Protein AF-A0A969DRL4-F1 (afdb_monomer)

Nearest PDB structures (foldseek):
  7znq-assembly1_y  TM=7.245E-01  e=5.481E-03  Stutzerimonas stutzeri ATCC 14405 = CCUG 16156
  7osi-assembly1_D  TM=6.972E-01  e=5.749E-03  Stutzerimonas stutzeri ATCC 14405 = CCUG 16156
  7o0y-assembly1_E  TM=7.272E-01  e=1.355E-02  Stutzerimonas stutzeri ATCC 14405 = CCUG 16156
  7znq-assembly1_Y  TM=6.928E-01  e=1.175E-02  Stutzerimonas stutzeri ATCC 14405 = CCUG 16156
  8ce1-assembly1_B  TM=5.259E-01  e=1.777E-01  Escherichia coli

Solvent-accessible surface area (backbone atoms only — not comparable to full-atom values): 12876 Å² total; per-residue (Å²): 111,69,67,36,54,52,48,14,52,50,52,36,52,54,46,70,70,35,73,64,52,55,52,44,47,49,51,45,49,50,50,51,52,51,53,38,54,55,49,34,74,72,67,73,56,95,60,68,68,71,48,58,67,44,47,62,65,47,44,24,57,41,37,15,62,60,31,21,50,73,51,27,51,38,58,74,67,54,44,52,64,60,52,71,71,39,101,58,61,70,69,48,55,55,51,15,53,50,53,24,52,45,50,52,52,49,46,50,54,58,68,48,49,61,54,62,57,55,48,53,74,77,44,94,66,69,62,65,64,53,57,52,48,54,52,50,52,50,54,51,48,44,52,51,41,54,52,16,40,55,47,20,70,79,38,75,51,44,68,58,15,27,55,52,22,28,51,53,41,41,54,56,45,50,66,69,33,64,83,52,42,63,76,72,45,74,82,71,75,77,88,82,75,83,79,80,80,71,75,81,87,81,71,90,75,82,83,91,80,89,82,90,82,91,82,88,81,87,77,92,134

Structure (mmCIF, N/CA/C/O backbone):
data_AF-A0A969DRL4-F1
#
_entry.id   AF-A0A969DRL4-F1
#
loop_
_atom_site.group_PDB
_atom_site.id
_atom_site.type_symbol
_atom_site.label_atom_id
_atom_site.label_alt_id
_atom_site.label_comp_id
_atom_site.label_asym_id
_atom_site.label_entity_id
_atom_site.label_seq_id
_atom_site.pdbx_PDB_ins_code
_atom_site.Cartn_x
_atom_site.Cartn_y
_atom_site.Cartn_z
_atom_site.occupancy
_atom_site.B_iso_or_equiv
_atom_site.auth_seq_id
_atom_site.auth_comp_id
_atom_site.auth_asym_id
_atom_site.auth_atom_id
_atom_site.pdbx_PDB_model_num
ATOM 1 N N . MET A 1 1 ? -1.017 18.997 16.692 1.00 60.00 1 MET A N 1
ATOM 2 C CA . MET A 1 1 ? -0.253 18.182 15.713 1.00 60.00 1 MET A CA 1
ATOM 3 C C . MET A 1 1 ? 0.705 17.185 16.363 1.00 60.00 1 MET A C 1
ATOM 5 O O . MET A 1 1 ? 0.765 16.056 15.895 1.00 60.00 1 MET A O 1
ATOM 9 N N . HIS A 1 2 ? 1.396 17.536 17.456 1.00 72.56 2 HIS A N 1
ATOM 10 C CA . HIS A 1 2 ? 2.314 16.607 18.137 1.00 72.56 2 HIS A CA 1
ATOM 11 C C . HIS A 1 2 ? 1.629 15.306 18.614 1.00 72.56 2 HIS A C 1
ATOM 13 O O . HIS A 1 2 ? 2.193 14.228 18.459 1.00 72.56 2 HIS A O 1
ATOM 19 N N . SER A 1 3 ? 0.380 15.377 19.094 1.00 78.56 3 SER A N 1
ATOM 20 C CA . SER A 1 3 ? -0.391 14.204 19.543 1.00 78.56 3 SER A CA 1
ATOM 21 C C . SER A 1 3 ? -0.645 13.177 18.431 1.00 78.56 3 SER A C 1
ATOM 23 O O . SER A 1 3 ? -0.526 11.979 18.671 1.00 78.56 3 SER A O 1
ATOM 25 N N . VAL A 1 4 ? -0.912 13.634 17.199 1.00 82.69 4 VAL A N 1
ATOM 26 C CA . VAL A 1 4 ? -1.153 12.760 16.034 1.00 82.69 4 VAL A CA 1
ATOM 27 C C . VAL A 1 4 ? 0.117 12.005 15.652 1.00 82.69 4 VAL A C 1
ATOM 29 O O . VAL A 1 4 ? 0.071 10.802 15.435 1.00 82.69 4 VAL A O 1
ATOM 32 N N . LEU A 1 5 ? 1.263 12.692 15.613 1.00 83.75 5 LEU A N 1
ATOM 33 C CA . LEU A 1 5 ? 2.564 12.085 15.306 1.00 83.75 5 LEU A CA 1
ATOM 34 C C . LEU A 1 5 ? 3.001 11.080 16.376 1.00 83.75 5 LEU A C 1
ATOM 36 O O . LEU A 1 5 ? 3.520 10.016 16.043 1.00 83.75 5 LEU A O 1
ATOM 40 N N . VAL A 1 6 ? 2.773 11.392 17.655 1.00 85.19 6 VAL A N 1
ATOM 41 C CA . VAL A 1 6 ? 3.062 10.467 18.762 1.00 85.19 6 VAL A CA 1
ATOM 42 C C . VAL A 1 6 ? 2.192 9.215 18.657 1.00 85.19 6 VAL A C 1
ATOM 44 O O . VAL A 1 6 ? 2.714 8.105 18.779 1.00 85.19 6 VAL A O 1
ATOM 47 N N . LEU A 1 7 ? 0.896 9.376 18.371 1.00 84.44 7 LEU A N 1
ATOM 48 C CA . LEU A 1 7 ? -0.014 8.252 18.177 1.00 84.44 7 LEU A CA 1
ATOM 49 C C . LEU A 1 7 ? 0.367 7.432 16.939 1.00 84.44 7 LEU A C 1
ATOM 51 O O . LEU A 1 7 ? 0.525 6.222 17.046 1.00 84.44 7 LEU A O 1
ATOM 55 N N . ALA A 1 8 ? 0.628 8.077 15.800 1.00 83.38 8 ALA A N 1
ATOM 56 C CA . ALA A 1 8 ? 1.056 7.406 14.574 1.00 83.38 8 ALA A CA 1
ATOM 57 C C . ALA A 1 8 ? 2.352 6.611 14.784 1.00 83.38 8 ALA A C 1
ATOM 59 O O . ALA A 1 8 ? 2.460 5.475 14.338 1.00 83.38 8 ALA A O 1
ATOM 60 N N . ARG A 1 9 ? 3.327 7.165 15.516 1.00 85.38 9 ARG A N 1
ATOM 61 C CA . ARG A 1 9 ? 4.580 6.468 15.843 1.00 85.38 9 ARG A CA 1
ATOM 62 C C . ARG A 1 9 ? 4.353 5.266 16.759 1.00 85.38 9 ARG A C 1
ATOM 64 O O . ARG A 1 9 ? 5.027 4.247 16.599 1.00 85.38 9 ARG A O 1
ATOM 71 N N . LYS A 1 10 ? 3.432 5.380 17.720 1.00 84.81 10 LYS A N 1
ATOM 72 C CA . LYS A 1 10 ? 3.031 4.269 18.592 1.00 84.81 10 LYS A CA 1
ATOM 73 C C . LYS A 1 10 ? 2.384 3.150 17.770 1.00 84.81 10 LYS A C 1
ATOM 75 O O . LYS A 1 10 ? 2.841 2.014 17.868 1.00 84.81 10 LYS A O 1
ATOM 80 N N . GLU A 1 11 ? 1.397 3.484 16.939 1.00 83.75 11 GLU A N 1
ATOM 81 C CA . GLU A 1 11 ? 0.704 2.540 16.049 1.00 83.75 11 GLU A CA 1
ATOM 82 C C . GLU A 1 11 ? 1.692 1.861 15.096 1.00 83.75 11 GLU A C 1
ATOM 84 O O . GLU A 1 11 ? 1.709 0.638 14.984 1.00 83.75 11 GLU A O 1
ATOM 89 N N . PHE A 1 12 ? 2.599 2.630 14.492 1.00 84.25 12 PHE A N 1
ATOM 90 C CA . PHE A 1 12 ? 3.609 2.103 13.579 1.00 84.25 12 PHE A CA 1
ATOM 91 C C . PHE A 1 12 ? 4.510 1.086 14.275 1.00 84.25 12 PHE A C 1
ATOM 93 O O . PHE A 1 12 ? 4.724 -0.016 13.777 1.00 84.25 12 PHE A O 1
ATOM 100 N N . ARG A 1 13 ? 4.982 1.399 15.487 1.00 83.94 13 ARG A N 1
ATOM 101 C CA . ARG A 1 13 ? 5.780 0.460 16.283 1.00 83.94 13 ARG A CA 1
ATOM 102 C C . ARG A 1 13 ? 4.986 -0.792 16.659 1.00 83.94 13 ARG A C 1
ATOM 104 O O . ARG A 1 13 ? 5.549 -1.881 16.656 1.00 83.94 13 ARG A O 1
ATOM 111 N N . GLN A 1 14 ? 3.698 -0.654 16.961 1.00 82.50 14 GLN A N 1
ATOM 112 C CA . GLN A 1 14 ? 2.820 -1.785 17.256 1.00 82.50 14 GLN A CA 1
ATOM 113 C C . GLN A 1 14 ? 2.621 -2.689 16.033 1.00 82.50 14 GLN A C 1
ATOM 115 O O . GLN A 1 14 ? 2.627 -3.910 16.176 1.00 82.50 14 GLN A O 1
ATOM 120 N N . MET A 1 15 ? 2.542 -2.116 14.829 1.00 82.12 15 MET A N 1
ATOM 121 C CA . MET A 1 15 ? 2.496 -2.892 13.589 1.00 82.12 15 MET A CA 1
ATOM 122 C C . MET A 1 15 ? 3.789 -3.687 13.366 1.00 82.12 15 MET A C 1
ATOM 124 O O . MET A 1 15 ? 3.713 -4.863 13.028 1.00 82.12 15 MET A O 1
ATOM 128 N N . PHE A 1 16 ? 4.960 -3.100 13.633 1.00 82.50 16 PHE A N 1
ATOM 129 C CA . PHE A 1 16 ? 6.250 -3.806 13.554 1.00 82.50 16 PHE A CA 1
ATOM 130 C C . PHE A 1 16 ? 6.453 -4.852 14.645 1.00 82.50 16 PHE A C 1
ATOM 132 O O . PHE A 1 16 ? 7.229 -5.771 14.463 1.00 82.50 16 PHE A O 1
ATOM 139 N N . LEU A 1 17 ? 5.792 -4.750 15.793 1.00 82.94 17 LEU A N 1
ATOM 140 C CA . LEU A 1 17 ? 5.875 -5.803 16.809 1.00 82.94 17 LEU A CA 1
ATOM 141 C C . LEU A 1 17 ? 5.070 -7.048 16.411 1.00 82.94 17 LEU A C 1
ATOM 143 O O . LEU A 1 17 ? 5.279 -8.121 16.974 1.00 82.94 17 LEU A O 1
ATOM 147 N N . SER A 1 18 ? 4.162 -6.922 15.440 1.00 79.69 18 SER A N 1
ATOM 148 C CA . SER A 1 18 ? 3.354 -8.032 14.955 1.00 79.69 18 SER A CA 1
ATOM 149 C C . SER A 1 18 ? 4.104 -8.872 13.911 1.00 79.69 18 SER A C 1
ATOM 151 O O . SER A 1 18 ? 4.453 -8.353 12.847 1.00 79.69 18 SER A O 1
ATOM 153 N N . PRO A 1 19 ? 4.248 -10.196 14.118 1.00 82.88 19 PRO A N 1
ATOM 154 C CA . PRO A 1 19 ? 4.824 -11.107 13.122 1.00 82.88 19 PRO A CA 1
ATOM 155 C C . PRO A 1 19 ? 4.099 -11.078 11.767 1.00 82.88 19 PRO A C 1
ATOM 157 O O . PRO A 1 19 ? 4.695 -11.329 10.722 1.00 82.88 19 PRO A O 1
ATOM 160 N N . ILE A 1 20 ? 2.806 -10.746 11.774 1.00 82.94 20 ILE A N 1
ATOM 161 C CA . ILE A 1 20 ? 1.950 -10.749 10.583 1.00 82.94 20 ILE A CA 1
ATOM 162 C C . ILE A 1 20 ? 2.336 -9.627 9.612 1.00 82.94 20 ILE A C 1
ATOM 164 O O . ILE A 1 20 ? 2.318 -9.839 8.401 1.00 82.94 20 ILE A O 1
ATOM 168 N N . ALA A 1 21 ? 2.728 -8.450 10.114 1.00 85.12 21 ALA A N 1
ATOM 169 C CA . ALA A 1 21 ? 3.143 -7.340 9.255 1.00 85.12 21 ALA A CA 1
ATOM 170 C C . ALA A 1 21 ? 4.387 -7.709 8.432 1.00 85.12 21 ALA A C 1
ATOM 172 O O . ALA A 1 21 ? 4.449 -7.422 7.236 1.00 85.12 21 ALA A O 1
ATOM 173 N N . TYR A 1 22 ? 5.336 -8.425 9.043 1.00 88.62 22 TYR A N 1
ATOM 174 C CA . TYR A 1 22 ? 6.509 -8.949 8.344 1.00 88.62 22 TYR A CA 1
ATOM 175 C C . TYR A 1 22 ? 6.154 -9.998 7.294 1.00 88.62 22 TYR A C 1
ATOM 177 O O . TYR A 1 22 ? 6.756 -9.999 6.223 1.00 88.62 22 TYR A O 1
ATOM 185 N N . ALA A 1 23 ? 5.165 -10.857 7.559 1.00 89.81 23 ALA A N 1
ATOM 186 C CA . ALA A 1 23 ? 4.702 -11.831 6.576 1.00 89.81 23 ALA A CA 1
ATOM 187 C C . ALA A 1 23 ? 4.148 -11.137 5.320 1.00 89.81 23 ALA A C 1
ATOM 189 O O . ALA A 1 23 ? 4.531 -11.491 4.208 1.00 89.81 23 ALA A O 1
ATOM 190 N N . PHE A 1 24 ? 3.317 -10.101 5.479 1.00 89.38 24 PHE A N 1
ATOM 191 C CA . PHE A 1 24 ? 2.796 -9.334 4.341 1.00 89.38 24 PHE A CA 1
ATOM 192 C C . PHE A 1 24 ? 3.880 -8.544 3.602 1.00 89.38 24 PHE A C 1
ATOM 194 O O . PHE A 1 24 ? 3.875 -8.531 2.373 1.00 89.38 24 PHE A O 1
ATOM 201 N N . LEU A 1 25 ? 4.828 -7.936 4.324 1.00 90.75 25 LEU A N 1
ATOM 202 C CA . LEU A 1 25 ? 5.997 -7.281 3.726 1.00 90.75 25 LEU A CA 1
ATOM 203 C C . LEU A 1 25 ? 6.808 -8.261 2.873 1.00 90.75 25 LEU A C 1
ATOM 205 O O . LEU A 1 25 ? 7.140 -7.968 1.726 1.00 90.75 25 LEU A O 1
ATOM 209 N N . PHE A 1 26 ? 7.093 -9.440 3.424 1.00 92.06 26 PHE A N 1
ATOM 210 C CA . PHE A 1 26 ? 7.837 -10.485 2.735 1.00 92.06 26 PHE A CA 1
ATOM 211 C C . PHE A 1 26 ? 7.101 -10.967 1.483 1.00 92.06 26 PHE A C 1
ATOM 213 O O . PHE A 1 26 ? 7.694 -11.009 0.408 1.00 92.06 26 PHE A O 1
ATOM 220 N N . VAL A 1 27 ? 5.803 -11.269 1.595 1.00 92.56 27 VAL A N 1
ATOM 221 C CA . VAL A 1 27 ? 4.976 -11.700 0.459 1.00 92.56 27 VAL A CA 1
ATOM 222 C C . VAL A 1 27 ? 4.918 -10.622 -0.621 1.00 92.56 27 VAL A C 1
ATOM 224 O O . VAL A 1 27 ? 5.065 -10.953 -1.792 1.00 92.56 27 VAL A O 1
ATOM 227 N N . PHE A 1 28 ? 4.761 -9.346 -0.253 1.00 92.62 28 PHE A N 1
ATOM 228 C CA . PHE A 1 28 ? 4.753 -8.234 -1.206 1.00 92.62 28 PHE A CA 1
ATOM 229 C C . PHE A 1 28 ? 6.054 -8.174 -2.012 1.00 92.62 28 PHE A C 1
ATOM 231 O O . PHE A 1 28 ? 6.032 -8.210 -3.242 1.00 92.62 28 PHE A O 1
ATOM 238 N N . VAL A 1 29 ? 7.192 -8.118 -1.317 1.00 92.56 29 VAL A N 1
ATOM 239 C CA . VAL A 1 29 ? 8.508 -7.975 -1.952 1.00 92.56 29 VAL A CA 1
ATOM 240 C C . VAL A 1 29 ? 8.834 -9.201 -2.791 1.00 92.56 29 VAL A C 1
ATOM 242 O O . VAL A 1 29 ? 9.290 -9.058 -3.926 1.00 92.56 29 VAL A O 1
ATOM 245 N N . LEU A 1 30 ? 8.557 -10.400 -2.270 1.00 93.38 30 LEU A N 1
ATOM 246 C CA . LEU A 1 30 ? 8.768 -11.651 -2.987 1.00 93.38 30 LEU A CA 1
ATOM 247 C C . LEU A 1 30 ? 7.909 -11.701 -4.247 1.00 93.38 30 LEU A C 1
ATOM 249 O O . LEU A 1 30 ? 8.433 -12.008 -5.311 1.00 93.38 30 LEU A O 1
ATOM 253 N N . PHE A 1 31 ? 6.623 -11.359 -4.153 1.00 93.56 31 PHE A N 1
ATOM 254 C CA . PHE A 1 31 ? 5.700 -11.393 -5.283 1.00 93.56 31 PHE A CA 1
ATOM 255 C C . PHE A 1 31 ? 6.131 -10.441 -6.404 1.00 93.56 31 PHE A C 1
ATOM 257 O O . PHE A 1 31 ? 6.282 -10.872 -7.548 1.00 93.56 31 PHE A O 1
ATOM 264 N N . VAL A 1 32 ? 6.385 -9.168 -6.081 1.00 91.56 32 VAL A N 1
ATOM 265 C CA . VAL A 1 32 ? 6.758 -8.155 -7.081 1.00 91.56 32 VAL A CA 1
ATOM 266 C C . VAL A 1 32 ? 8.126 -8.471 -7.696 1.00 91.56 32 VAL A C 1
ATOM 268 O O . VAL A 1 32 ? 8.278 -8.441 -8.918 1.00 91.56 32 VAL A O 1
ATOM 271 N N . THR A 1 33 ? 9.113 -8.843 -6.876 1.00 89.94 33 THR A N 1
ATOM 272 C CA . THR A 1 33 ? 10.460 -9.193 -7.359 1.00 89.94 33 THR A CA 1
ATOM 273 C C . THR A 1 33 ? 10.430 -10.455 -8.222 1.00 89.94 33 THR A C 1
ATOM 275 O O . THR A 1 33 ? 11.025 -10.484 -9.298 1.00 89.94 33 THR A O 1
ATOM 278 N N . PHE A 1 34 ? 9.695 -11.489 -7.808 1.00 91.00 34 PHE A N 1
ATOM 279 C CA . PHE A 1 34 ? 9.547 -12.723 -8.580 1.00 91.00 34 PHE A CA 1
ATOM 280 C C . PHE A 1 34 ? 8.862 -12.477 -9.931 1.00 91.00 34 PHE A C 1
ATOM 282 O O . PHE A 1 34 ? 9.341 -12.958 -10.959 1.00 91.00 34 PHE A O 1
ATOM 289 N N . MET A 1 35 ? 7.780 -11.690 -9.957 1.00 90.06 35 MET A N 1
ATOM 290 C CA . MET A 1 35 ? 7.100 -11.311 -11.202 1.00 90.06 35 MET A CA 1
ATOM 291 C C . MET A 1 35 ? 8.005 -10.504 -12.138 1.00 90.06 35 MET A C 1
ATOM 293 O O . MET A 1 35 ? 8.003 -10.742 -13.350 1.00 90.06 35 MET A O 1
ATOM 297 N N . PHE A 1 36 ? 8.824 -9.607 -11.586 1.00 87.56 36 PHE A N 1
ATOM 298 C CA . PHE A 1 36 ? 9.818 -8.863 -12.351 1.00 87.56 36 PHE A CA 1
ATOM 299 C C . PHE A 1 36 ? 10.853 -9.785 -13.002 1.00 87.56 36 PHE A C 1
ATOM 301 O O . PHE A 1 36 ? 10.999 -9.762 -14.223 1.00 87.56 36 PHE A O 1
ATOM 308 N N . PHE A 1 37 ? 11.515 -10.649 -12.223 1.00 87.25 37 PHE A N 1
ATOM 309 C CA . PHE A 1 37 ? 12.505 -11.587 -12.761 1.00 87.25 37 PHE A CA 1
ATOM 310 C C . PHE A 1 37 ? 11.894 -12.516 -13.810 1.00 87.25 37 PHE A C 1
ATOM 312 O O . PHE A 1 37 ? 12.475 -12.702 -14.876 1.00 87.25 37 PHE A O 1
ATOM 319 N N . ARG A 1 38 ? 10.690 -13.047 -13.561 1.00 89.69 38 ARG A N 1
ATOM 320 C CA . ARG A 1 38 ? 9.961 -13.857 -14.545 1.00 89.69 38 ARG A CA 1
ATOM 321 C C . ARG A 1 38 ? 9.787 -13.111 -15.872 1.00 89.69 38 ARG A C 1
ATOM 323 O O . ARG A 1 38 ? 10.029 -13.685 -16.928 1.00 89.69 38 ARG A O 1
ATOM 330 N N . THR A 1 39 ? 9.366 -11.851 -15.824 1.00 85.19 39 THR A N 1
ATOM 331 C CA . THR A 1 39 ? 9.122 -11.029 -17.021 1.00 85.19 39 THR A CA 1
ATOM 332 C C . THR A 1 39 ? 10.430 -10.700 -17.746 1.00 85.19 39 THR A C 1
ATOM 334 O O . THR A 1 39 ? 10.502 -10.827 -18.967 1.00 85.19 39 THR A O 1
ATOM 337 N N . PHE A 1 40 ? 11.484 -10.377 -16.995 1.00 84.06 40 PHE A N 1
ATOM 338 C CA . PHE A 1 40 ? 12.824 -10.121 -17.519 1.00 84.06 40 PHE A CA 1
ATOM 339 C C . PHE A 1 40 ? 13.382 -11.318 -18.306 1.00 84.06 40 PHE A C 1
ATOM 341 O O . PHE A 1 40 ? 13.860 -11.144 -19.425 1.00 84.06 40 PHE A O 1
ATOM 348 N N . PHE A 1 41 ? 13.266 -12.541 -17.775 1.00 84.31 41 PHE A N 1
ATOM 349 C CA . PHE A 1 41 ? 13.742 -13.746 -18.467 1.00 84.31 41 PHE A CA 1
ATOM 350 C C . PHE A 1 41 ? 12.931 -14.096 -19.723 1.00 84.31 41 PHE A C 1
ATOM 352 O O . PHE A 1 41 ? 13.486 -14.679 -20.650 1.00 84.31 41 PHE A O 1
ATOM 359 N N . LEU A 1 42 ? 11.639 -13.753 -19.763 1.00 84.94 42 LEU A N 1
ATOM 360 C CA . LEU A 1 42 ? 10.765 -14.054 -20.902 1.00 84.94 42 LEU A CA 1
ATOM 361 C C . LEU A 1 42 ? 10.949 -13.082 -22.069 1.00 84.94 42 LEU A C 1
ATOM 363 O O . LEU A 1 42 ? 10.999 -13.516 -23.215 1.00 84.94 42 LEU A O 1
ATOM 367 N N . TYR A 1 43 ? 11.024 -11.779 -21.788 1.00 77.62 43 TYR A N 1
ATOM 368 C CA . TYR A 1 43 ? 11.064 -10.751 -22.832 1.00 77.62 43 TYR A CA 1
ATOM 369 C C . TYR A 1 43 ? 12.473 -10.243 -23.136 1.00 77.62 43 TYR A C 1
ATOM 371 O O . TYR A 1 43 ? 12.656 -9.600 -24.162 1.00 77.62 43 TYR A O 1
ATOM 379 N N . GLN A 1 44 ? 13.458 -10.499 -22.265 1.00 78.50 44 GLN A N 1
ATOM 380 C CA . GLN A 1 44 ? 14.838 -10.000 -22.382 1.00 78.50 44 GLN A CA 1
ATOM 381 C C . GLN A 1 44 ? 14.945 -8.470 -22.547 1.00 78.50 44 GLN A C 1
ATOM 383 O O . GLN A 1 44 ? 15.982 -7.953 -22.958 1.00 78.50 44 GLN A O 1
ATOM 388 N N . VAL A 1 45 ? 13.883 -7.733 -22.202 1.00 74.75 45 VAL A N 1
ATOM 389 C CA . VAL A 1 45 ? 13.844 -6.270 -22.221 1.00 74.75 45 VAL A CA 1
ATOM 390 C C . VAL A 1 45 ? 13.898 -5.763 -20.791 1.00 74.75 45 VAL A C 1
ATOM 392 O O . VAL A 1 45 ? 13.139 -6.184 -19.917 1.00 74.75 45 VAL A O 1
ATOM 395 N N . VAL A 1 46 ? 14.802 -4.820 -20.566 1.00 71.88 46 VAL A N 1
ATOM 396 C CA . VAL A 1 46 ? 15.036 -4.199 -19.269 1.00 71.88 46 VAL A CA 1
ATOM 397 C C . VAL A 1 46 ? 14.107 -2.991 -19.142 1.00 71.88 46 VAL A C 1
ATOM 399 O O . VAL A 1 46 ? 14.471 -1.884 -19.522 1.00 71.88 46 VAL A O 1
ATOM 402 N N . SER A 1 47 ? 12.870 -3.201 -18.674 1.00 77.94 47 SER A N 1
ATOM 403 C CA . SER A 1 47 ? 11.893 -2.113 -18.504 1.00 77.94 47 SER A CA 1
ATOM 404 C C . SER A 1 47 ? 11.282 -2.079 -17.100 1.00 77.94 47 SER A C 1
ATOM 406 O O . SER A 1 47 ? 10.789 -3.085 -16.592 1.00 77.94 47 SER A O 1
ATOM 408 N N . LEU A 1 48 ? 11.290 -0.900 -16.466 1.00 80.50 48 LEU A N 1
ATOM 409 C CA . LEU A 1 48 ? 10.664 -0.696 -15.151 1.00 80.50 48 LEU A CA 1
ATOM 410 C C . LEU A 1 48 ? 9.153 -0.466 -15.227 1.00 80.50 48 LEU A C 1
ATOM 412 O O . LEU A 1 48 ? 8.459 -0.631 -14.229 1.00 80.50 48 LEU A O 1
ATOM 416 N N . ASN A 1 49 ? 8.613 -0.156 -16.404 1.00 81.62 49 ASN A N 1
ATOM 417 C CA . ASN A 1 49 ? 7.168 0.005 -16.573 1.00 81.62 49 ASN A CA 1
ATOM 418 C C . ASN A 1 49 ? 6.423 -1.291 -16.218 1.00 81.62 49 ASN A C 1
ATOM 420 O O . ASN A 1 49 ? 5.475 -1.265 -15.439 1.00 81.62 49 ASN A O 1
ATOM 424 N N . GLN A 1 50 ? 6.932 -2.434 -16.685 1.00 82.00 50 GLN A N 1
ATOM 425 C CA . GLN A 1 50 ? 6.385 -3.761 -16.376 1.00 82.00 50 GLN A CA 1
ATOM 426 C C . GLN A 1 50 ? 6.471 -4.105 -14.884 1.00 82.00 50 GLN A C 1
ATOM 428 O O . GLN A 1 50 ? 5.649 -4.856 -14.371 1.00 82.00 50 GLN A O 1
ATOM 433 N N . PHE A 1 51 ? 7.456 -3.560 -14.168 1.00 85.38 51 PHE A N 1
ATOM 434 C CA . PHE A 1 51 ? 7.571 -3.735 -12.723 1.00 85.38 51 PHE A CA 1
ATOM 435 C C . PHE A 1 51 ? 6.428 -3.024 -11.985 1.00 85.38 51 PHE A C 1
ATOM 437 O O . PHE A 1 51 ? 5.799 -3.628 -11.116 1.00 85.38 51 PHE A O 1
ATOM 444 N N . PHE A 1 52 ? 6.105 -1.784 -12.367 1.00 87.75 52 PHE A N 1
ATOM 445 C CA . PHE A 1 52 ? 5.020 -1.017 -11.748 1.00 87.75 52 PHE A CA 1
ATOM 446 C C . PHE A 1 52 ? 3.621 -1.586 -12.044 1.00 87.75 52 PHE A C 1
ATOM 448 O O . PHE A 1 52 ? 2.725 -1.445 -11.213 1.00 87.75 52 PHE A O 1
ATOM 455 N N . GLU A 1 53 ? 3.435 -2.298 -13.158 1.00 87.44 53 GLU A N 1
ATOM 456 C CA . GLU A 1 53 ? 2.163 -2.959 -13.503 1.00 87.44 53 GLU A CA 1
ATOM 457 C C . GLU A 1 53 ? 1.744 -4.054 -12.503 1.00 87.44 53 GLU A C 1
ATOM 459 O O . GLU A 1 53 ? 0.554 -4.345 -12.371 1.00 87.44 53 GLU A O 1
ATOM 464 N N . TRP A 1 54 ? 2.684 -4.625 -11.741 1.00 89.38 54 TRP A N 1
ATOM 465 C CA . TRP A 1 54 ? 2.385 -5.651 -10.731 1.00 89.38 54 TRP A CA 1
ATOM 466 C C . TRP A 1 54 ? 1.980 -5.087 -9.362 1.00 89.38 54 TRP A C 1
ATOM 468 O O . TRP A 1 54 ? 1.405 -5.812 -8.545 1.00 89.38 54 TRP A O 1
ATOM 478 N N . PHE A 1 55 ? 2.227 -3.799 -9.102 1.00 91.19 55 PHE A N 1
ATOM 479 C CA . PHE A 1 55 ? 1.899 -3.151 -7.825 1.00 91.19 55 PHE A CA 1
ATOM 480 C C . PHE A 1 55 ? 0.399 -3.160 -7.495 1.00 91.19 55 PHE A C 1
ATOM 482 O O . PHE A 1 55 ? 0.072 -3.528 -6.365 1.00 91.19 55 PHE A O 1
ATOM 489 N N . PRO A 1 56 ? -0.526 -2.814 -8.418 1.00 91.00 56 PRO A N 1
ATOM 490 C CA . PRO A 1 56 ? -1.965 -2.857 -8.144 1.00 91.00 56 PRO A CA 1
ATOM 491 C C . PRO A 1 56 ? -2.434 -4.228 -7.639 1.00 91.00 56 PRO A C 1
ATOM 493 O O . PRO A 1 56 ? -3.183 -4.333 -6.663 1.00 91.00 56 PRO A O 1
ATOM 496 N N . LEU A 1 57 ? -1.949 -5.297 -8.273 1.00 91.44 57 LEU A N 1
ATOM 497 C CA . LEU A 1 57 ? -2.324 -6.662 -7.920 1.00 91.44 57 LEU A CA 1
ATOM 498 C C . LEU A 1 57 ? -1.726 -7.057 -6.563 1.00 91.44 57 LEU A C 1
ATOM 500 O O . LEU A 1 57 ? -2.438 -7.576 -5.704 1.00 91.44 57 LEU A O 1
ATOM 504 N N . ALA A 1 58 ? -0.458 -6.725 -6.314 1.00 92.25 58 ALA A N 1
ATOM 505 C CA . ALA A 1 58 ? 0.184 -6.972 -5.025 1.00 92.25 58 ALA A CA 1
ATOM 506 C C . ALA A 1 58 ? -0.522 -6.231 -3.868 1.00 92.25 58 ALA A C 1
ATOM 508 O O . ALA A 1 58 ? -0.781 -6.803 -2.804 1.00 92.25 58 ALA A O 1
ATOM 509 N N . TYR A 1 59 ? -0.894 -4.968 -4.086 1.00 92.00 59 TYR A N 1
ATOM 510 C CA . TYR A 1 59 ? -1.608 -4.141 -3.115 1.00 92.00 59 TYR A CA 1
ATOM 511 C C . TYR A 1 59 ? -2.995 -4.671 -2.762 1.00 92.00 59 TYR A C 1
ATOM 513 O O . TYR A 1 59 ? -3.408 -4.545 -1.611 1.00 92.00 59 TYR A O 1
ATOM 521 N N . THR A 1 60 ? -3.679 -5.327 -3.697 1.00 91.44 60 THR A N 1
ATOM 522 C CA . THR A 1 60 ? -5.012 -5.903 -3.470 1.00 91.44 60 THR A CA 1
ATOM 523 C C . THR A 1 60 ? -5.035 -6.923 -2.331 1.00 91.44 60 THR A C 1
ATOM 525 O O . THR A 1 60 ? -6.031 -7.025 -1.624 1.00 91.44 60 THR A O 1
ATOM 528 N N . ILE A 1 61 ? -3.943 -7.659 -2.114 1.00 89.69 61 ILE A N 1
ATOM 529 C CA . ILE A 1 61 ? -3.845 -8.658 -1.038 1.00 89.69 61 ILE A CA 1
ATOM 530 C C . ILE A 1 61 ? -3.224 -8.039 0.216 1.00 89.69 61 ILE A C 1
ATOM 532 O O . ILE A 1 61 ? -3.691 -8.250 1.337 1.00 89.69 61 ILE A O 1
ATOM 536 N N . VAL A 1 62 ? -2.162 -7.257 0.028 1.00 90.19 62 VAL A N 1
ATOM 537 C CA . VAL A 1 62 ? -1.332 -6.752 1.125 1.00 90.19 62 VAL A CA 1
ATOM 538 C C . VAL A 1 62 ? -2.043 -5.657 1.910 1.00 90.19 62 VAL A C 1
ATOM 540 O O . VAL A 1 62 ? -2.008 -5.666 3.138 1.00 90.19 62 VAL A O 1
ATOM 543 N N . ILE A 1 63 ? -2.734 -4.740 1.231 1.00 91.50 63 ILE A N 1
ATOM 544 C CA . ILE A 1 63 ? -3.385 -3.610 1.894 1.00 91.50 63 ILE A CA 1
ATOM 545 C C . ILE A 1 63 ? -4.530 -4.067 2.801 1.00 91.50 63 ILE A C 1
ATOM 547 O O . ILE A 1 63 ? -4.494 -3.695 3.974 1.00 91.50 63 ILE A O 1
ATOM 551 N N . PRO A 1 64 ? -5.485 -4.911 2.357 1.00 86.94 64 PRO A N 1
ATOM 552 C CA . PRO A 1 64 ? -6.501 -5.459 3.249 1.00 86.94 64 PRO A CA 1
ATOM 553 C C . PRO A 1 64 ? -5.888 -6.197 4.429 1.00 86.94 64 PRO A C 1
ATOM 555 O O . PRO A 1 64 ? -6.364 -6.036 5.545 1.00 86.94 64 PRO A O 1
ATOM 558 N N . GLY A 1 65 ? -4.802 -6.948 4.219 1.00 85.50 65 GLY A N 1
ATOM 559 C CA . GLY A 1 65 ? -4.082 -7.622 5.300 1.00 85.50 65 GLY A CA 1
ATOM 560 C C . GLY A 1 65 ? -3.581 -6.660 6.380 1.00 85.50 65 GLY A C 1
ATOM 561 O O . GLY A 1 65 ? -3.732 -6.922 7.574 1.00 85.50 65 GLY A O 1
ATOM 562 N N . ILE A 1 66 ? -3.048 -5.508 5.967 1.00 85.38 66 ILE A N 1
ATOM 563 C CA . ILE A 1 66 ? -2.559 -4.457 6.868 1.00 85.38 66 ILE A CA 1
ATOM 564 C C . ILE A 1 66 ? -3.726 -3.720 7.559 1.00 85.38 66 ILE A C 1
ATOM 566 O O . ILE A 1 66 ? -3.668 -3.471 8.765 1.00 85.38 66 ILE A O 1
ATOM 570 N N . THR A 1 67 ? -4.799 -3.382 6.834 1.00 84.88 67 THR A N 1
ATOM 571 C CA . THR A 1 67 ? -5.928 -2.573 7.351 1.00 84.88 67 THR A CA 1
ATOM 572 C C . THR A 1 67 ? -6.955 -3.366 8.158 1.00 84.88 67 THR A C 1
ATOM 574 O O . THR A 1 67 ? -7.764 -2.796 8.890 1.00 84.88 67 THR A O 1
ATOM 577 N N . MET A 1 68 ? -6.963 -4.687 8.028 1.00 74.75 68 MET A N 1
ATOM 578 C CA . MET A 1 68 ? -7.866 -5.581 8.751 1.00 74.75 68 MET A CA 1
ATOM 579 C C . MET A 1 68 ? -7.571 -5.582 10.260 1.00 74.75 68 MET A C 1
ATOM 581 O O . MET A 1 68 ? -8.488 -5.669 11.072 1.00 74.75 68 MET A O 1
ATOM 585 N N . ARG A 1 69 ? -6.300 -5.424 10.653 1.00 67.19 69 ARG A N 1
ATOM 586 C CA . ARG A 1 69 ? -5.869 -5.428 12.061 1.00 67.19 69 ARG A CA 1
ATOM 587 C C . ARG A 1 69 ? -6.096 -4.090 12.770 1.00 67.19 69 ARG A C 1
ATOM 589 O O . ARG A 1 69 ? -6.395 -4.087 13.959 1.00 67.19 69 ARG A O 1
ATOM 596 N N . THR A 1 70 ? -5.980 -2.964 12.061 1.00 69.38 70 THR A N 1
ATOM 597 C CA . THR A 1 70 ? -5.957 -1.627 12.684 1.00 69.38 70 THR A CA 1
ATOM 598 C C . THR A 1 70 ? -7.221 -1.285 13.468 1.00 69.38 70 THR A C 1
ATOM 600 O O . THR A 1 70 ? -7.106 -0.607 14.485 1.00 69.38 70 THR A O 1
ATOM 603 N N . TRP A 1 71 ? -8.394 -1.751 13.033 1.00 66.44 71 TRP A N 1
ATOM 604 C CA . TRP A 1 71 ? -9.673 -1.502 13.715 1.00 66.44 71 TRP A CA 1
ATOM 605 C C . TRP A 1 71 ? -10.213 -2.729 14.453 1.00 66.44 71 TRP A C 1
ATOM 607 O O . TRP A 1 71 ? -10.781 -2.594 15.536 1.00 66.44 71 TRP A O 1
ATOM 617 N N . ALA A 1 72 ? -10.019 -3.932 13.904 1.00 58.81 72 ALA A N 1
ATOM 618 C CA . ALA A 1 72 ? -10.532 -5.156 14.514 1.00 58.81 72 ALA A CA 1
ATOM 619 C C . ALA A 1 72 ? -9.861 -5.465 15.858 1.00 58.81 72 ALA A C 1
ATOM 621 O O . ALA A 1 72 ? -10.519 -5.953 16.773 1.00 58.81 72 ALA A O 1
ATOM 622 N N . GLU A 1 73 ? -8.572 -5.153 16.010 1.00 61.25 73 GLU A N 1
ATOM 623 C CA . GLU A 1 73 ? -7.850 -5.462 17.243 1.00 61.25 73 GLU A CA 1
ATOM 624 C C . GLU A 1 73 ? -8.232 -4.520 18.392 1.00 61.25 73 GLU A C 1
ATOM 626 O O . GLU A 1 73 ? -8.397 -4.974 19.520 1.00 61.25 73 GLU A O 1
ATOM 631 N N . GLU A 1 74 ? -8.517 -3.247 18.105 1.00 64.19 74 GLU A N 1
ATOM 632 C CA . GLU A 1 74 ? -9.065 -2.319 19.106 1.00 64.19 74 GLU A CA 1
ATOM 633 C C . GLU A 1 74 ? -10.489 -2.698 19.530 1.00 64.19 74 GLU A C 1
ATOM 635 O O . GLU A 1 74 ? -10.859 -2.534 20.695 1.00 64.19 74 GLU A O 1
ATOM 640 N N . ARG A 1 75 ? -11.285 -3.232 18.593 1.00 61.88 75 ARG A N 1
ATOM 641 C CA . ARG A 1 75 ? -12.666 -3.667 18.837 1.00 61.88 75 ARG A CA 1
ATOM 642 C C . ARG A 1 75 ? -12.724 -4.967 19.637 1.00 61.88 75 ARG A C 1
ATOM 644 O O . ARG A 1 75 ? -13.519 -5.056 20.565 1.00 61.88 75 ARG A O 1
ATOM 651 N N . ASN A 1 76 ? -11.852 -5.930 19.331 1.00 57.84 76 ASN A N 1
ATOM 652 C CA . ASN A 1 76 ? -11.737 -7.188 20.077 1.00 57.84 76 ASN A CA 1
ATOM 653 C C . ASN A 1 76 ? -11.146 -7.001 21.478 1.00 57.84 76 ASN A C 1
ATOM 655 O O . ASN A 1 76 ? -11.514 -7.730 22.392 1.00 57.84 76 ASN A O 1
ATOM 659 N N . GLN A 1 77 ? -10.248 -6.031 21.668 1.00 60.41 77 GLN A N 1
ATOM 660 C CA . GLN A 1 77 ? -9.650 -5.741 22.976 1.00 60.41 77 GLN A CA 1
ATOM 661 C C . GLN A 1 77 ? -10.518 -4.816 23.849 1.00 60.41 77 GLN A C 1
ATOM 663 O O . GLN A 1 77 ? -10.094 -4.437 24.938 1.00 60.41 77 GLN A O 1
ATOM 668 N N . GLY A 1 78 ? -11.702 -4.398 23.376 1.00 59.81 78 GLY A N 1
ATOM 669 C CA . GLY A 1 78 ? -12.580 -3.455 24.085 1.00 59.81 78 GLY A CA 1
ATOM 670 C C . GLY A 1 78 ? -11.966 -2.063 24.291 1.00 59.81 78 GLY A C 1
ATOM 671 O O . GLY A 1 78 ? -12.534 -1.214 24.971 1.00 59.81 78 GLY A O 1
ATOM 672 N N . THR A 1 79 ? -10.803 -1.790 23.693 1.00 62.19 79 THR A N 1
ATOM 673 C CA . THR A 1 79 ? -10.046 -0.550 23.913 1.00 62.19 79 THR A CA 1
ATOM 674 C C . THR A 1 79 ? -10.700 0.649 23.230 1.00 62.19 79 THR A C 1
ATOM 676 O O . THR A 1 79 ? -10.394 1.784 23.581 1.00 62.19 79 THR A O 1
ATOM 679 N N . ILE A 1 80 ? -11.650 0.422 22.313 1.00 61.81 80 ILE A N 1
ATOM 680 C CA . ILE A 1 80 ? -12.470 1.490 21.722 1.00 61.81 80 ILE A CA 1
ATOM 681 C C . ILE A 1 80 ? -13.174 2.311 22.809 1.00 61.81 80 ILE A C 1
ATOM 683 O O . ILE A 1 80 ? -13.230 3.531 22.700 1.00 61.81 80 ILE A O 1
ATOM 687 N N . GLU A 1 81 ? -13.649 1.677 23.884 1.00 61.72 81 GLU A N 1
ATOM 688 C CA . GLU A 1 81 ? -14.327 2.381 24.981 1.00 61.72 81 GLU A CA 1
ATOM 689 C C . GLU A 1 81 ? -13.362 3.293 25.752 1.00 61.72 81 GLU A C 1
ATOM 691 O O . GLU A 1 81 ? -13.718 4.408 26.124 1.00 61.72 81 GLU A O 1
ATOM 696 N N . PHE A 1 82 ? -12.107 2.866 25.908 1.00 58.06 82 PHE A N 1
ATOM 697 C CA . PHE A 1 82 ? -11.046 3.655 26.542 1.00 58.06 82 PHE A CA 1
ATOM 698 C C . PHE A 1 82 ? -10.496 4.764 25.624 1.00 58.06 82 PHE A C 1
ATOM 700 O O . PHE A 1 82 ? -10.059 5.817 26.085 1.00 58.06 82 PHE A O 1
ATOM 707 N N . LEU A 1 83 ? -10.522 4.548 24.306 1.00 59.41 83 LEU A N 1
ATOM 708 C CA . LEU A 1 83 ? -10.155 5.543 23.293 1.00 59.41 83 LEU A CA 1
ATOM 709 C C . LEU A 1 83 ? -11.210 6.645 23.156 1.00 59.41 83 LEU A C 1
ATOM 711 O O . LEU A 1 83 ? -10.844 7.787 22.901 1.00 59.41 83 LEU A O 1
ATOM 715 N N . LEU A 1 84 ? -12.491 6.322 23.353 1.00 59.84 84 LEU A N 1
ATOM 716 C CA . LEU A 1 84 ? -13.593 7.289 23.312 1.00 59.84 84 LEU A CA 1
ATOM 717 C C . LEU A 1 84 ? -13.697 8.147 24.582 1.00 59.84 84 LEU A C 1
ATOM 719 O O . LEU A 1 84 ? -14.249 9.242 24.524 1.00 59.84 84 LEU A O 1
ATOM 723 N N . THR A 1 85 ? -13.171 7.677 25.716 1.00 69.12 85 THR A N 1
ATOM 724 C CA . THR A 1 85 ? -13.095 8.455 26.968 1.00 69.12 85 THR A CA 1
ATOM 725 C C . THR A 1 85 ? -11.811 9.279 27.087 1.00 69.12 85 THR A C 1
ATOM 727 O O . THR A 1 85 ? -11.725 10.186 27.915 1.00 69.12 85 THR A O 1
ATOM 730 N N . SER A 1 86 ? -10.816 8.992 26.248 1.00 60.03 86 SER A N 1
ATOM 731 C CA . SER A 1 86 ? -9.593 9.778 26.114 1.00 60.03 86 SER A CA 1
ATOM 732 C C . SER A 1 86 ? -9.890 11.156 25.494 1.00 60.03 86 SER A C 1
ATOM 734 O O . SER A 1 86 ? -10.690 11.237 24.562 1.00 60.03 86 SER A O 1
ATOM 736 N N . PRO A 1 87 ? -9.233 12.249 25.933 1.00 73.25 87 PRO A N 1
ATOM 737 C CA . PRO A 1 87 ? -9.415 13.600 25.388 1.00 73.25 87 PRO A CA 1
ATOM 738 C C . PRO A 1 87 ? -8.731 13.769 24.013 1.00 73.25 87 PRO A C 1
ATOM 740 O O . PRO A 1 87 ? -7.954 14.698 23.796 1.00 73.25 87 PRO A O 1
ATOM 743 N N . ILE A 1 88 ? -8.963 12.835 23.087 1.00 73.62 88 ILE A N 1
ATOM 744 C CA . ILE A 1 88 ? -8.409 12.819 21.731 1.00 73.62 88 ILE A CA 1
ATOM 745 C C . ILE A 1 88 ? -9.575 12.754 20.748 1.00 73.62 88 ILE A C 1
ATOM 747 O O . ILE A 1 88 ? -10.430 11.876 20.826 1.00 73.62 88 ILE A O 1
ATOM 751 N N . GLU A 1 89 ? -9.603 13.678 19.793 1.00 79.75 89 GLU A N 1
ATOM 752 C CA . GLU A 1 89 ? -10.664 13.727 18.789 1.00 79.75 89 GLU A CA 1
ATOM 753 C C . GLU A 1 89 ? -10.574 12.536 17.821 1.00 79.75 89 GLU A C 1
ATOM 755 O O . GLU A 1 89 ? -9.491 12.150 17.374 1.00 79.75 89 GLU A O 1
ATOM 760 N N . THR A 1 90 ? -11.722 11.984 17.419 1.00 79.31 90 THR A N 1
ATOM 761 C CA . THR A 1 90 ? -11.797 10.786 16.563 1.00 79.31 90 THR A CA 1
ATOM 762 C C . THR A 1 90 ? -11.052 10.947 15.234 1.00 79.31 90 THR A C 1
ATOM 764 O O . THR A 1 90 ? -10.404 10.009 14.770 1.00 79.31 90 THR A O 1
ATOM 767 N N . TRP A 1 91 ? -11.067 12.141 14.631 1.00 81.12 91 TRP A N 1
ATOM 768 C CA . TRP A 1 91 ? -10.358 12.396 13.371 1.00 81.12 91 TRP A CA 1
ATOM 769 C C . TRP A 1 91 ? -8.833 12.279 13.518 1.00 81.12 91 TRP A C 1
ATOM 771 O O . TRP A 1 91 ? -8.164 11.849 12.580 1.00 81.12 91 TRP A O 1
ATOM 781 N N . GLN A 1 92 ? -8.280 12.597 14.695 1.00 84.25 92 GLN A N 1
ATOM 782 C CA . GLN A 1 92 ? -6.846 12.477 14.975 1.00 84.25 92 GLN A CA 1
ATOM 783 C C . GLN A 1 92 ? -6.411 11.009 14.999 1.00 84.25 92 GLN A C 1
ATOM 785 O O . GLN A 1 92 ? -5.325 10.679 14.523 1.00 84.25 92 GLN A O 1
ATOM 790 N N . ILE A 1 93 ? -7.278 10.125 15.501 1.00 83.19 93 ILE A N 1
ATOM 791 C CA . ILE A 1 93 ? -7.057 8.673 15.527 1.00 83.19 93 ILE A CA 1
ATOM 792 C C . ILE A 1 93 ? -7.061 8.117 14.101 1.00 83.19 93 ILE A C 1
ATOM 794 O O . ILE A 1 93 ? -6.143 7.393 13.717 1.00 83.19 93 ILE A O 1
ATOM 798 N N . VAL A 1 94 ? -8.054 8.505 13.292 1.00 87.12 94 VAL A N 1
ATOM 799 C CA . VAL A 1 94 ? -8.148 8.086 11.884 1.00 87.12 94 VAL A CA 1
ATOM 800 C C . VAL A 1 94 ? -6.908 8.530 11.107 1.00 87.12 94 VAL A C 1
ATOM 802 O O . VAL A 1 94 ? -6.303 7.723 10.399 1.00 87.12 94 VAL A O 1
ATOM 805 N N . LEU A 1 95 ? -6.485 9.788 11.282 1.00 87.44 95 LEU A N 1
ATOM 806 C CA . LEU A 1 95 ? -5.302 10.321 10.609 1.00 87.44 95 LEU A CA 1
ATOM 807 C C . LEU A 1 95 ? -4.026 9.585 11.038 1.00 87.44 95 LEU A C 1
ATOM 809 O O . LEU A 1 95 ? -3.198 9.257 10.193 1.00 87.44 95 LEU A O 1
ATOM 813 N N . ALA A 1 96 ? -3.875 9.289 12.332 1.00 87.88 96 ALA A N 1
ATOM 814 C CA . ALA A 1 96 ? -2.724 8.559 12.855 1.00 87.88 96 ALA A CA 1
ATOM 815 C C . ALA A 1 96 ? -2.642 7.127 12.302 1.00 87.88 96 ALA A C 1
ATOM 817 O O . ALA A 1 96 ? -1.564 6.693 11.889 1.00 87.88 96 ALA A O 1
ATOM 818 N N . LYS A 1 97 ? -3.774 6.413 12.231 1.00 88.19 97 LYS A N 1
ATOM 819 C CA . LYS A 1 97 ? -3.849 5.063 11.648 1.00 88.19 97 LYS A CA 1
ATOM 820 C C . LYS A 1 97 ? -3.536 5.069 10.156 1.00 88.19 97 LYS A C 1
ATOM 822 O O . LYS A 1 97 ? -2.773 4.220 9.693 1.00 88.19 97 LYS A O 1
ATOM 827 N N . PHE A 1 98 ? -4.052 6.056 9.422 1.00 90.81 98 PHE A N 1
ATOM 828 C CA . PHE A 1 98 ? -3.717 6.234 8.011 1.00 90.81 98 PHE A CA 1
ATOM 829 C C . PHE A 1 98 ? -2.225 6.499 7.811 1.00 90.81 98 PHE A C 1
ATOM 831 O O . PHE A 1 98 ? -1.602 5.826 6.995 1.00 90.81 98 PHE A O 1
ATOM 838 N N . LEU A 1 99 ? -1.626 7.409 8.585 1.00 90.56 99 LEU A N 1
ATOM 839 C CA . LEU A 1 99 ? -0.201 7.736 8.470 1.00 90.56 99 LEU A CA 1
ATOM 840 C C . LEU A 1 99 ? 0.700 6.545 8.823 1.00 90.56 99 LEU A C 1
ATOM 842 O O . LEU A 1 99 ? 1.705 6.313 8.156 1.00 90.56 99 LEU A O 1
ATOM 846 N N . SER A 1 100 ? 0.321 5.771 9.842 1.00 89.00 100 SER A N 1
ATOM 847 C CA . SER A 1 100 ? 1.014 4.537 10.219 1.00 89.00 100 SER A CA 1
ATOM 848 C C . SER A 1 100 ? 0.971 3.502 9.091 1.00 89.00 100 SER A C 1
ATOM 850 O O . SER A 1 100 ? 2.003 2.952 8.703 1.00 89.00 100 SER A O 1
ATOM 852 N N . GLY A 1 101 ? -0.210 3.273 8.510 1.00 89.69 101 GLY A N 1
ATOM 853 C CA . GLY A 1 101 ? -0.365 2.375 7.369 1.00 89.69 101 GLY A CA 1
ATOM 854 C C . GLY A 1 101 ? 0.400 2.856 6.131 1.00 89.69 101 GLY A C 1
ATOM 855 O O . GLY A 1 101 ? 1.075 2.066 5.473 1.00 89.69 101 GLY A O 1
ATOM 856 N N . LEU A 1 102 ? 0.360 4.158 5.843 1.00 92.19 102 LEU A N 1
ATOM 857 C CA . LEU A 1 102 ? 1.096 4.758 4.732 1.00 92.19 102 LEU A CA 1
ATOM 858 C C . LEU A 1 102 ? 2.612 4.613 4.920 1.00 92.19 102 LEU A C 1
ATOM 860 O O . LEU A 1 102 ? 3.322 4.346 3.954 1.00 92.19 102 LEU A O 1
ATOM 864 N N . GLY A 1 103 ? 3.107 4.691 6.159 1.00 91.88 103 GLY A N 1
ATOM 865 C CA . GLY A 1 103 ? 4.497 4.380 6.489 1.00 91.88 103 GLY A CA 1
ATOM 866 C C . GLY A 1 103 ? 4.886 2.934 6.160 1.00 91.88 103 GLY A C 1
ATOM 867 O O . GLY A 1 103 ? 5.994 2.699 5.684 1.00 91.88 103 GLY A O 1
ATOM 868 N N . LEU A 1 104 ? 3.990 1.961 6.372 1.00 90.50 104 LEU A N 1
ATOM 869 C CA . LEU A 1 104 ? 4.243 0.564 5.992 1.00 90.50 104 LEU A CA 1
ATOM 870 C C . LEU A 1 104 ? 4.286 0.393 4.475 1.00 90.50 104 LEU A C 1
ATOM 872 O O . LEU A 1 104 ? 5.165 -0.296 3.972 1.00 90.50 104 LEU A O 1
ATOM 876 N N . VAL A 1 105 ? 3.385 1.049 3.741 1.00 92.31 105 VAL A N 1
ATOM 877 C CA . VAL A 1 105 ? 3.423 1.044 2.269 1.00 92.31 105 VAL A CA 1
ATOM 878 C C . VAL A 1 105 ? 4.7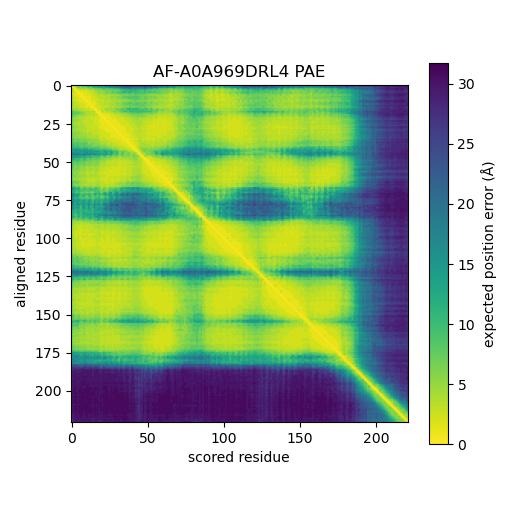16 1.689 1.763 1.00 92.31 105 VAL A C 1
ATOM 880 O O . VAL A 1 105 ? 5.376 1.136 0.885 1.00 92.31 105 VAL A O 1
ATOM 883 N N . ALA A 1 106 ? 5.140 2.805 2.360 1.00 93.56 106 ALA A N 1
ATOM 884 C CA . ALA A 1 106 ? 6.422 3.431 2.049 1.00 93.56 106 ALA A CA 1
ATOM 885 C C . ALA A 1 106 ? 7.606 2.490 2.332 1.00 93.56 106 ALA A C 1
ATOM 887 O O . ALA A 1 106 ? 8.544 2.432 1.541 1.00 93.56 106 ALA A O 1
ATOM 888 N N . LEU A 1 107 ? 7.549 1.703 3.412 1.00 93.06 107 LEU A N 1
ATOM 889 C CA . LEU A 1 107 ? 8.552 0.680 3.706 1.00 93.06 107 LEU A CA 1
ATOM 890 C C . LEU A 1 107 ? 8.552 -0.453 2.668 1.00 93.06 107 LEU A C 1
ATOM 892 O O . LEU A 1 107 ? 9.629 -0.864 2.242 1.00 93.06 107 LEU A O 1
ATOM 896 N N . CYS A 1 108 ? 7.379 -0.933 2.234 1.00 91.69 108 CYS A N 1
ATOM 897 C CA . CYS A 1 108 ? 7.264 -1.907 1.143 1.00 91.69 108 CYS A CA 1
ATOM 898 C C . CYS A 1 108 ? 7.984 -1.397 -0.113 1.00 91.69 108 CYS A C 1
ATOM 900 O O . CYS A 1 108 ? 8.801 -2.100 -0.707 1.00 91.69 108 CYS A O 1
ATOM 902 N N . LEU A 1 109 ? 7.708 -0.146 -0.493 1.00 91.81 109 LEU A N 1
ATOM 903 C CA . LEU A 1 109 ? 8.330 0.518 -1.637 1.00 91.81 109 LEU A CA 1
ATOM 904 C C . LEU A 1 109 ? 9.848 0.630 -1.465 1.00 91.81 109 LEU A C 1
ATOM 906 O O . LEU A 1 109 ? 10.587 0.275 -2.382 1.00 91.81 109 LEU A O 1
ATOM 910 N N . LEU A 1 110 ? 10.305 1.042 -0.278 1.00 93.31 110 LEU A N 1
ATOM 911 C CA . LEU A 1 110 ? 11.722 1.170 0.060 1.00 93.31 110 LEU A CA 1
ATOM 912 C C . LEU A 1 110 ? 12.461 -0.170 -0.064 1.00 93.31 110 LEU A C 1
ATOM 914 O O . LEU A 1 110 ? 13.533 -0.223 -0.659 1.00 93.31 110 LEU A O 1
ATOM 918 N N . LEU A 1 111 ? 11.874 -1.263 0.435 1.00 91.81 111 LEU A N 1
ATOM 919 C CA . LEU A 1 111 ? 12.455 -2.604 0.307 1.00 91.81 111 LEU A CA 1
ATOM 920 C C . LEU A 1 111 ? 12.575 -3.053 -1.155 1.00 91.81 111 LEU A C 1
ATOM 922 O O . LEU A 1 111 ? 13.457 -3.840 -1.490 1.00 91.81 111 LEU A O 1
ATOM 926 N N . THR A 1 112 ? 11.71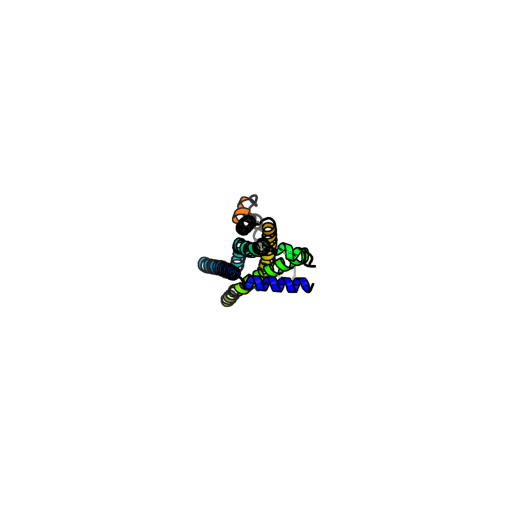7 -2.534 -2.032 1.00 90.44 112 THR A N 1
ATOM 927 C CA . THR A 1 112 ? 11.702 -2.904 -3.450 1.00 90.44 112 THR A CA 1
ATOM 928 C C . THR A 1 112 ? 12.660 -2.051 -4.299 1.00 90.44 112 THR A C 1
ATOM 930 O O . THR A 1 112 ? 12.820 -2.317 -5.486 1.00 90.44 112 THR A O 1
ATOM 933 N N . ILE A 1 113 ? 13.365 -1.067 -3.716 1.00 87.56 113 ILE A N 1
ATOM 934 C CA . ILE A 1 113 ? 14.412 -0.269 -4.399 1.00 87.56 113 ILE A CA 1
ATOM 935 C C . ILE A 1 113 ? 15.593 -1.137 -4.865 1.00 87.56 113 ILE A C 1
ATOM 937 O O . ILE A 1 113 ? 16.314 -0.764 -5.789 1.00 87.56 113 ILE A O 1
ATOM 941 N N . GLY A 1 114 ? 15.764 -2.337 -4.302 1.00 85.50 114 GLY A N 1
ATOM 942 C CA . GLY A 1 114 ? 16.749 -3.295 -4.806 1.00 85.50 114 GLY A CA 1
ATOM 943 C C . GLY A 1 114 ? 16.563 -3.633 -6.293 1.00 85.50 114 GLY A C 1
ATOM 944 O O . GLY A 1 114 ? 17.549 -3.872 -6.980 1.00 85.50 114 GLY A O 1
ATOM 945 N N . VAL A 1 115 ? 15.329 -3.594 -6.813 1.00 86.50 115 VAL A N 1
ATOM 946 C CA . VAL A 1 115 ? 15.028 -3.904 -8.220 1.00 86.50 115 VAL A CA 1
ATOM 947 C C . VAL A 1 115 ? 15.548 -2.836 -9.192 1.00 86.50 115 VAL A C 1
ATOM 949 O O . VAL A 1 115 ? 16.362 -3.180 -10.039 1.00 86.50 115 VAL A O 1
ATOM 952 N N . PRO A 1 116 ? 15.184 -1.542 -9.114 1.00 84.06 116 PRO A N 1
ATOM 953 C CA . PRO A 1 116 ? 15.744 -0.541 -10.025 1.00 84.06 116 PRO A CA 1
ATOM 954 C C . PRO A 1 116 ? 17.267 -0.408 -9.902 1.00 84.06 116 PRO A C 1
ATOM 956 O O . PRO A 1 116 ? 17.915 -0.077 -10.890 1.00 84.06 116 PRO A O 1
ATOM 959 N N . LEU A 1 117 ? 17.851 -0.703 -8.734 1.00 84.81 117 LEU A N 1
ATOM 960 C CA . LEU A 1 117 ? 19.303 -0.683 -8.556 1.00 84.81 117 LEU A CA 1
ATOM 961 C C . LEU A 1 117 ? 20.005 -1.770 -9.384 1.00 84.81 117 LEU A C 1
ATOM 963 O O . LEU A 1 117 ? 21.052 -1.503 -9.967 1.00 84.81 117 LEU A O 1
ATOM 967 N N . THR A 1 118 ? 19.435 -2.978 -9.474 1.00 82.75 118 THR A N 1
ATOM 968 C CA . THR A 1 118 ? 19.993 -4.020 -10.351 1.00 82.75 118 THR A CA 1
ATOM 969 C C . THR A 1 118 ? 19.826 -3.638 -11.815 1.00 82.75 118 THR A C 1
ATOM 971 O O . THR A 1 118 ? 20.765 -3.778 -12.588 1.00 82.75 118 THR A O 1
ATOM 974 N N . VAL A 1 119 ? 18.677 -3.076 -12.188 1.00 82.88 119 VAL A N 1
ATOM 975 C CA . VAL A 1 119 ? 18.371 -2.632 -13.557 1.00 82.88 119 VAL A CA 1
ATOM 976 C C . VAL A 1 119 ? 19.319 -1.515 -14.018 1.00 82.88 119 VAL A C 1
ATOM 978 O O . VAL A 1 119 ? 19.828 -1.586 -15.134 1.00 82.88 119 VAL A O 1
ATOM 981 N N . ALA A 1 120 ? 19.647 -0.557 -13.144 1.00 82.38 120 ALA A N 1
ATOM 982 C CA . ALA A 1 120 ? 20.628 0.501 -13.411 1.00 82.38 120 ALA A CA 1
ATOM 983 C C . ALA A 1 120 ? 22.049 -0.027 -13.690 1.00 82.38 120 ALA A C 1
ATOM 985 O O . ALA A 1 120 ? 22.853 0.663 -14.308 1.00 82.38 120 ALA A O 1
ATOM 986 N N . GLY A 1 121 ? 22.375 -1.243 -13.238 1.00 77.88 121 GLY A N 1
ATOM 987 C CA . GLY A 1 121 ? 23.656 -1.890 -13.526 1.00 77.88 121 GLY A CA 1
ATOM 988 C C . GLY A 1 121 ? 23.734 -2.559 -14.903 1.00 77.88 121 GLY A C 1
ATOM 989 O O . GLY A 1 121 ? 24.838 -2.793 -15.389 1.00 77.88 121 GLY A O 1
ATOM 990 N N . TYR A 1 122 ? 22.594 -2.874 -15.532 1.00 73.44 122 TYR A N 1
ATOM 991 C CA . TYR A 1 122 ? 22.527 -3.620 -16.800 1.00 73.44 122 TYR A CA 1
ATOM 992 C C . TYR A 1 122 ? 22.011 -2.798 -17.991 1.00 73.44 122 TYR A C 1
ATOM 994 O O . TYR A 1 122 ? 22.183 -3.230 -19.129 1.00 73.44 122 TYR A O 1
ATOM 1002 N N . GLY A 1 123 ? 21.380 -1.642 -17.767 1.00 71.25 123 GLY A N 1
ATOM 1003 C CA . GLY A 1 123 ? 20.811 -0.813 -18.831 1.00 71.25 123 GLY A CA 1
ATOM 1004 C C . GLY A 1 123 ? 20.869 0.682 -18.532 1.00 71.25 123 GLY A C 1
ATOM 1005 O O . GLY A 1 123 ? 21.063 1.089 -17.388 1.00 71.25 123 GLY A O 1
ATOM 1006 N N . ASP A 1 124 ? 20.686 1.491 -19.577 1.00 72.19 124 ASP A N 1
ATOM 1007 C CA . ASP A 1 124 ? 20.559 2.944 -19.449 1.00 72.19 124 ASP A CA 1
ATOM 1008 C C . ASP A 1 124 ? 19.174 3.267 -18.876 1.00 72.19 124 ASP A C 1
ATOM 1010 O O . ASP A 1 124 ? 18.140 3.039 -19.515 1.00 72.19 124 ASP A O 1
ATOM 1014 N N . LEU A 1 125 ? 19.152 3.677 -17.609 1.00 74.62 125 LEU A N 1
ATOM 1015 C CA . LEU A 1 125 ? 17.927 3.863 -16.851 1.00 74.62 125 LEU A CA 1
ATOM 1016 C C . LEU A 1 125 ? 17.541 5.335 -16.858 1.00 74.62 125 LEU A C 1
ATOM 1018 O O . LEU A 1 125 ? 18.191 6.148 -16.203 1.00 74.62 125 LEU A O 1
ATOM 1022 N N . ASP A 1 126 ? 16.446 5.671 -17.538 1.00 80.62 126 ASP A N 1
ATOM 1023 C CA . ASP A 1 126 ? 15.879 7.012 -17.435 1.00 80.62 126 ASP A CA 1
ATOM 1024 C C . ASP A 1 126 ? 15.333 7.220 -16.008 1.00 80.62 126 ASP A C 1
ATOM 1026 O O . ASP A 1 126 ? 14.397 6.518 -15.604 1.00 80.62 126 ASP A O 1
ATOM 1030 N N . PRO A 1 127 ? 15.889 8.155 -15.213 1.00 81.75 127 PRO A N 1
ATOM 1031 C CA . PRO A 1 127 ? 15.435 8.386 -13.848 1.00 81.75 127 PRO A CA 1
ATOM 1032 C C . PRO A 1 127 ? 14.007 8.946 -13.784 1.00 81.75 127 PRO A C 1
ATOM 1034 O O . PRO A 1 127 ? 13.344 8.774 -12.761 1.00 81.75 127 PRO A O 1
ATOM 1037 N N . GLY A 1 128 ? 13.505 9.593 -14.843 1.00 85.62 128 GLY A N 1
ATOM 1038 C CA . GLY A 1 128 ? 12.181 10.224 -14.851 1.00 85.62 128 GLY A CA 1
ATOM 1039 C C . GLY A 1 128 ? 11.045 9.243 -14.520 1.00 85.62 128 GLY A C 1
ATOM 1040 O O . GLY A 1 128 ? 10.347 9.434 -13.515 1.00 85.62 128 GLY A O 1
ATOM 1041 N N . PRO A 1 129 ? 10.876 8.158 -15.299 1.00 85.50 129 PRO A N 1
ATOM 1042 C CA . PRO A 1 129 ? 9.889 7.113 -15.026 1.00 85.50 129 PRO A CA 1
ATOM 1043 C C . PRO A 1 129 ? 10.062 6.415 -13.672 1.00 85.50 129 PRO A C 1
ATOM 1045 O O . PRO A 1 129 ? 9.072 5.983 -13.086 1.00 85.50 129 PRO A O 1
ATOM 1048 N N . VAL A 1 130 ? 11.287 6.325 -13.142 1.00 87.88 130 VAL A N 1
ATOM 1049 C CA . VAL A 1 130 ? 11.548 5.694 -11.837 1.00 87.88 130 VAL A CA 1
ATOM 1050 C C . VAL A 1 130 ? 10.913 6.507 -10.720 1.00 87.88 130 VAL A C 1
ATOM 1052 O O . VAL A 1 130 ? 10.071 5.996 -9.982 1.00 87.88 130 VAL A O 1
ATOM 1055 N N . TRP A 1 131 ? 11.266 7.788 -10.618 1.00 88.88 131 TRP A N 1
ATOM 1056 C CA . TRP A 1 131 ? 10.721 8.668 -9.585 1.00 88.88 131 TRP A CA 1
ATOM 1057 C C . TRP A 1 131 ? 9.204 8.823 -9.717 1.00 88.88 131 TRP A C 1
ATOM 1059 O O . TRP A 1 131 ? 8.491 8.746 -8.714 1.00 88.88 131 TRP A O 1
ATOM 1069 N N . GLY A 1 132 ? 8.706 8.969 -10.950 1.00 90.69 132 GLY A N 1
ATOM 1070 C CA . GLY A 1 132 ? 7.272 9.032 -11.231 1.00 90.69 132 GLY A CA 1
ATOM 1071 C C . GLY A 1 132 ? 6.531 7.755 -10.826 1.00 90.69 132 GLY A C 1
ATOM 1072 O O . GLY A 1 132 ? 5.485 7.833 -10.182 1.00 90.69 132 GLY A O 1
ATOM 1073 N N . GLY A 1 133 ? 7.096 6.584 -11.129 1.00 90.50 133 GLY A N 1
ATOM 1074 C CA . GLY A 1 133 ? 6.525 5.287 -10.777 1.00 90.50 133 GLY A CA 1
ATOM 1075 C C . GLY A 1 133 ? 6.475 5.047 -9.269 1.00 90.50 133 GLY A C 1
ATOM 1076 O O . GLY A 1 133 ? 5.437 4.638 -8.753 1.00 90.50 133 GLY A O 1
ATOM 1077 N N . TYR A 1 134 ? 7.540 5.377 -8.530 1.00 92.75 134 TYR A N 1
ATOM 1078 C CA . TYR A 1 134 ? 7.547 5.254 -7.066 1.00 92.75 134 TYR A CA 1
ATOM 1079 C C . TYR A 1 134 ? 6.574 6.221 -6.385 1.00 92.75 134 TYR A C 1
ATOM 1081 O O . TYR A 1 134 ? 5.856 5.818 -5.468 1.00 92.75 134 TYR A O 1
ATOM 1089 N N . LEU A 1 135 ? 6.510 7.478 -6.839 1.00 93.88 135 LEU A N 1
ATOM 1090 C CA . LEU A 1 135 ? 5.547 8.447 -6.316 1.00 93.88 135 LEU A CA 1
ATOM 1091 C C . LEU A 1 135 ? 4.108 8.006 -6.616 1.00 93.88 135 LEU A C 1
ATOM 1093 O O . LEU A 1 135 ? 3.263 8.009 -5.721 1.00 93.88 135 LEU A O 1
ATOM 1097 N N . GLY A 1 136 ? 3.844 7.558 -7.846 1.00 92.88 136 GLY A N 1
ATOM 1098 C CA . GLY A 1 136 ? 2.552 7.009 -8.250 1.00 92.88 136 GLY A CA 1
ATOM 1099 C C . GLY A 1 136 ? 2.161 5.781 -7.428 1.00 92.88 136 GLY A C 1
ATOM 1100 O O . 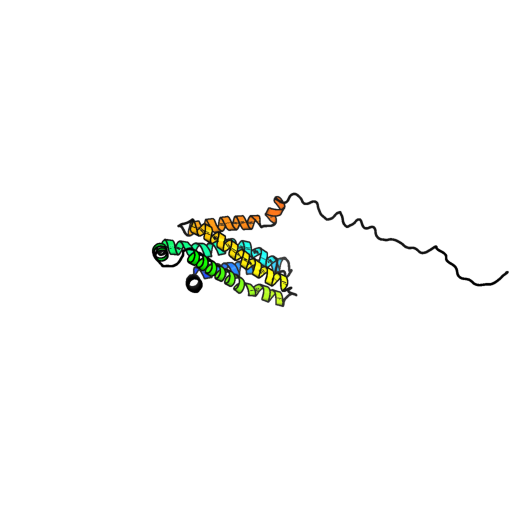GLY A 1 136 ? 1.037 5.701 -6.937 1.00 92.88 136 GLY A O 1
ATOM 1101 N N . ALA A 1 137 ? 3.096 4.861 -7.192 1.00 92.94 137 ALA A N 1
ATOM 1102 C CA . ALA A 1 137 ? 2.862 3.668 -6.387 1.00 92.94 137 ALA A CA 1
ATOM 1103 C C . ALA A 1 137 ? 2.605 3.989 -4.905 1.00 92.94 137 ALA A C 1
ATOM 1105 O O . ALA A 1 137 ? 1.824 3.283 -4.262 1.00 92.94 137 ALA A O 1
ATOM 1106 N N . LEU A 1 138 ? 3.215 5.048 -4.362 1.00 94.88 138 LEU A N 1
ATOM 1107 C CA . LEU A 1 138 ? 2.944 5.530 -3.005 1.00 94.88 138 LEU A CA 1
ATOM 1108 C C . LEU A 1 138 ? 1.548 6.155 -2.896 1.00 94.88 138 LEU A C 1
ATOM 1110 O O . LEU A 1 138 ? 0.800 5.823 -1.976 1.00 94.88 138 LEU A O 1
ATOM 1114 N N . LEU A 1 139 ? 1.172 7.015 -3.849 1.00 94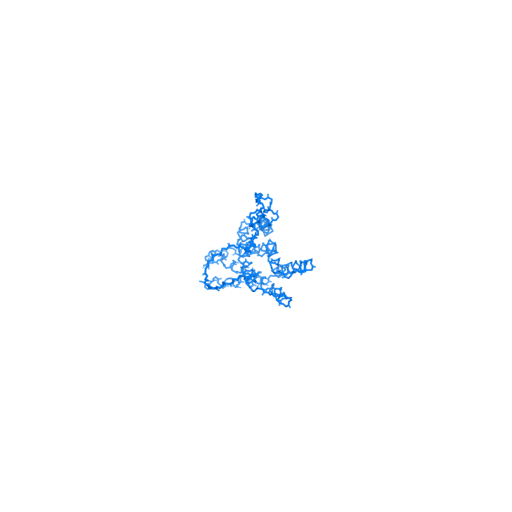.75 139 LEU A N 1
ATOM 1115 C CA . LEU A 1 139 ? -0.163 7.620 -3.896 1.00 94.75 139 LEU A CA 1
ATOM 1116 C C . LEU A 1 139 ? -1.251 6.558 -4.081 1.00 94.75 139 LEU A C 1
ATOM 1118 O O . LEU A 1 139 ? -2.233 6.554 -3.341 1.00 94.75 139 LEU A O 1
ATOM 1122 N N . MET A 1 140 ? -1.048 5.620 -5.008 1.00 93.94 140 MET A N 1
ATOM 1123 C CA . MET A 1 140 ? -1.978 4.518 -5.253 1.00 93.94 140 MET A CA 1
ATOM 1124 C C . MET A 1 140 ? -2.130 3.630 -4.018 1.00 93.94 140 MET A C 1
ATOM 1126 O O . MET A 1 140 ? -3.251 3.314 -3.618 1.00 93.94 140 MET A O 1
ATOM 1130 N N . GLY A 1 141 ? -1.015 3.291 -3.363 1.00 93.12 141 GLY A N 1
ATOM 1131 C CA . GLY A 1 141 ? -1.029 2.582 -2.089 1.00 93.12 141 GLY A CA 1
ATOM 1132 C C . GLY A 1 141 ? -1.835 3.329 -1.024 1.00 93.12 141 GLY A C 1
ATOM 1133 O O . GLY A 1 141 ? -2.658 2.721 -0.345 1.00 93.12 141 GLY A O 1
ATOM 1134 N N . GLY A 1 142 ? -1.677 4.653 -0.928 1.00 93.44 142 GLY A N 1
ATOM 1135 C CA . GLY A 1 142 ? -2.469 5.508 -0.041 1.00 93.44 142 GLY A CA 1
ATOM 1136 C C . GLY A 1 142 ? -3.975 5.452 -0.322 1.00 93.44 142 GLY A C 1
ATOM 1137 O O . GLY A 1 142 ? -4.764 5.292 0.610 1.00 93.44 142 GLY A O 1
ATOM 1138 N N . THR A 1 143 ? -4.391 5.519 -1.589 1.00 93.75 143 THR A N 1
ATOM 1139 C CA . THR A 1 143 ? -5.809 5.420 -1.977 1.00 93.75 143 THR A CA 1
ATOM 1140 C C . THR A 1 143 ? -6.396 4.058 -1.622 1.00 93.75 143 THR A C 1
ATOM 1142 O O . THR A 1 143 ? -7.442 3.981 -0.975 1.00 93.75 143 THR A O 1
ATOM 1145 N N . CYS A 1 144 ? -5.709 2.973 -1.981 1.00 92.56 144 CYS A N 1
ATOM 1146 C CA . CYS A 1 144 ? -6.151 1.624 -1.644 1.00 92.56 144 CYS A CA 1
ATOM 1147 C C . CYS A 1 144 ? -6.222 1.415 -0.122 1.00 92.56 144 CYS A C 1
ATOM 1149 O O . CYS A 1 144 ? -7.129 0.743 0.366 1.00 92.56 144 CYS A O 1
ATOM 1151 N N . LEU A 1 145 ? -5.309 2.024 0.641 1.00 93.06 145 LEU A N 1
ATOM 1152 C CA . LEU A 1 145 ? -5.292 1.958 2.102 1.00 93.06 145 LEU A CA 1
ATOM 1153 C C . LEU A 1 145 ? -6.475 2.703 2.724 1.00 93.06 145 LEU A C 1
ATOM 1155 O O . LEU A 1 145 ? -7.115 2.176 3.634 1.00 93.06 145 LEU A O 1
ATOM 1159 N N . ALA A 1 146 ? -6.823 3.882 2.202 1.00 92.06 146 ALA A N 1
ATOM 1160 C CA . ALA A 1 146 ? -8.026 4.602 2.615 1.00 92.06 146 ALA A CA 1
ATOM 1161 C C . ALA A 1 146 ? -9.297 3.768 2.373 1.00 92.06 146 ALA A C 1
ATOM 1163 O O . ALA A 1 146 ? -10.126 3.639 3.274 1.00 92.06 146 ALA A O 1
ATOM 1164 N N . ILE A 1 147 ? -9.412 3.139 1.197 1.00 90.94 147 ILE A N 1
ATOM 1165 C CA . ILE A 1 147 ? -10.532 2.249 0.853 1.00 90.94 147 ILE A CA 1
ATOM 1166 C C . ILE A 1 147 ? -10.572 1.040 1.802 1.00 90.94 147 ILE A C 1
ATOM 1168 O O . ILE A 1 147 ? -11.615 0.742 2.383 1.00 90.94 147 ILE A O 1
ATOM 1172 N N . GLY A 1 148 ? -9.437 0.371 2.021 1.00 88.75 148 GLY A N 1
ATOM 1173 C CA . GLY A 1 148 ? -9.347 -0.782 2.920 1.00 88.75 148 GLY A CA 1
ATOM 1174 C C . GLY A 1 148 ? -9.743 -0.446 4.360 1.00 88.75 148 GLY A C 1
ATOM 1175 O O . GLY A 1 148 ? -10.482 -1.200 4.995 1.00 88.75 148 GLY A O 1
ATOM 1176 N N . MET A 1 149 ? -9.324 0.715 4.874 1.00 87.62 149 MET A N 1
ATOM 1177 C CA . MET A 1 149 ? -9.735 1.171 6.206 1.00 87.62 149 MET A CA 1
ATOM 1178 C C . MET A 1 149 ? -11.217 1.526 6.285 1.00 87.62 149 MET A C 1
ATOM 1180 O O . MET A 1 149 ? -11.841 1.242 7.305 1.00 87.62 149 MET A O 1
ATOM 1184 N N . PHE A 1 150 ? -11.789 2.101 5.225 1.00 88.06 150 PHE A N 1
ATOM 1185 C CA . PHE A 1 150 ? -13.217 2.402 5.166 1.00 88.06 150 PHE A CA 1
ATOM 1186 C C . PHE A 1 150 ? -14.062 1.129 5.307 1.00 88.06 150 PHE A C 1
ATOM 1188 O O . PHE A 1 150 ? -14.923 1.065 6.181 1.00 88.06 150 PHE A O 1
ATOM 1195 N N . PHE A 1 151 ? -13.768 0.077 4.535 1.00 83.94 151 PHE A N 1
ATOM 1196 C CA . PHE A 1 151 ? -14.483 -1.204 4.648 1.00 83.94 151 PHE A CA 1
ATOM 1197 C C . PHE A 1 151 ? -14.212 -1.937 5.970 1.00 83.94 151 PHE A C 1
ATOM 1199 O O . PHE A 1 151 ? -15.114 -2.572 6.522 1.00 83.94 151 PHE A O 1
ATOM 1206 N N . SER A 1 152 ? -13.002 -1.804 6.521 1.00 82.12 152 SER A N 1
ATOM 1207 C CA . SER A 1 152 ? -12.646 -2.355 7.835 1.00 82.12 152 SER A CA 1
ATOM 1208 C C . SER A 1 152 ? -13.490 -1.746 8.965 1.00 82.12 152 SER A C 1
ATOM 1210 O O . SER A 1 152 ? -13.925 -2.461 9.864 1.00 82.12 152 SER A O 1
ATOM 1212 N N . ALA A 1 153 ? -13.831 -0.454 8.882 1.00 80.50 153 ALA A N 1
ATOM 1213 C CA . ALA A 1 153 ? -14.663 0.218 9.884 1.00 80.50 153 ALA A CA 1
ATOM 1214 C C . ALA A 1 153 ? -16.123 -0.289 9.928 1.00 80.50 153 ALA A C 1
ATOM 1216 O O . ALA A 1 153 ? -16.742 -0.300 11.000 1.00 80.50 153 ALA A O 1
ATOM 1217 N N . PHE A 1 154 ? -16.670 -0.751 8.796 1.00 79.88 154 PHE A N 1
ATOM 1218 C CA . PHE A 1 154 ? -18.039 -1.286 8.724 1.00 79.88 154 PHE A CA 1
ATOM 1219 C C . PHE A 1 154 ? -18.204 -2.638 9.414 1.00 79.88 154 PHE A C 1
ATOM 1221 O O . PHE A 1 154 ? -19.313 -2.997 9.809 1.00 79.88 154 PHE A O 1
ATOM 1228 N N . THR A 1 155 ? -17.116 -3.382 9.592 1.00 77.44 155 THR A N 1
ATOM 1229 C CA . THR A 1 155 ? -17.176 -4.782 10.004 1.00 77.44 155 THR A CA 1
ATOM 1230 C C . THR A 1 155 ? -16.593 -4.961 11.406 1.00 77.44 155 THR A C 1
ATOM 1232 O O . THR A 1 155 ? -15.706 -4.225 11.837 1.00 77.44 155 THR A O 1
ATOM 1235 N N . ARG A 1 156 ? -17.135 -5.907 12.181 1.00 71.12 156 ARG A N 1
ATOM 1236 C CA . ARG A 1 156 ? -16.578 -6.280 13.496 1.00 71.12 156 ARG A CA 1
ATOM 1237 C C . ARG A 1 156 ? -15.593 -7.436 13.377 1.00 71.12 156 ARG A C 1
ATOM 1239 O O . ARG A 1 156 ? -14.568 -7.431 14.048 1.00 71.12 156 ARG A O 1
ATOM 1246 N N . ASP A 1 157 ? -15.888 -8.371 12.482 1.00 80.62 157 ASP A N 1
ATOM 1247 C CA . ASP A 1 157 ? -15.065 -9.545 12.244 1.00 80.62 157 ASP A CA 1
ATOM 1248 C C . ASP A 1 157 ? -13.875 -9.242 11.341 1.00 80.62 157 ASP A C 1
ATOM 1250 O O . ASP A 1 157 ? -14.020 -8.822 10.189 1.00 80.62 157 ASP A O 1
ATOM 1254 N N . GLN A 1 158 ? -12.688 -9.545 11.865 1.00 81.75 158 GLN A N 1
ATOM 1255 C CA . GLN A 1 158 ? -11.416 -9.366 11.180 1.00 81.75 158 GLN A CA 1
ATOM 1256 C C . GLN A 1 158 ? -11.450 -10.062 9.802 1.00 81.75 158 GLN A C 1
ATOM 1258 O O . GLN A 1 158 ? -11.161 -9.446 8.781 1.00 81.75 158 GLN A O 1
ATOM 1263 N N . ILE A 1 159 ? -11.882 -11.328 9.745 1.00 85.88 159 ILE A N 1
ATOM 1264 C CA . ILE A 1 159 ? -11.922 -12.138 8.509 1.00 85.88 159 ILE A CA 1
ATOM 1265 C C . ILE A 1 159 ? -12.829 -11.510 7.445 1.00 85.88 159 ILE A C 1
ATOM 1267 O O . ILE A 1 159 ? -12.445 -11.415 6.279 1.00 85.88 159 ILE A O 1
ATOM 1271 N N . VAL A 1 160 ? -14.007 -11.034 7.845 1.00 86.25 160 VAL A N 1
ATOM 1272 C CA . VAL A 1 160 ? -14.980 -10.446 6.919 1.00 86.25 160 VAL A CA 1
ATOM 1273 C C . VAL A 1 160 ? -14.477 -9.097 6.392 1.00 86.25 160 VAL A C 1
ATOM 1275 O O . VAL A 1 160 ? -14.586 -8.839 5.194 1.00 86.25 160 VAL A O 1
ATOM 1278 N N . ALA A 1 161 ? -13.833 -8.282 7.237 1.00 85.88 161 ALA A N 1
ATOM 1279 C CA . ALA A 1 161 ? -13.193 -7.034 6.815 1.00 85.88 161 ALA A CA 1
ATOM 1280 C C . ALA A 1 161 ? -12.124 -7.267 5.732 1.00 85.88 161 ALA A C 1
ATOM 1282 O O . ALA A 1 161 ? -12.060 -6.525 4.751 1.00 85.88 161 ALA A O 1
ATOM 1283 N N . PHE A 1 162 ? -11.310 -8.318 5.882 1.00 86.75 162 PHE A N 1
ATOM 1284 C CA . PHE A 1 162 ? -10.309 -8.693 4.882 1.00 86.75 162 PHE A CA 1
ATOM 1285 C C . PHE A 1 162 ? -10.946 -9.124 3.565 1.00 86.75 162 PHE A C 1
ATOM 1287 O O . PHE A 1 162 ? -10.577 -8.600 2.518 1.00 86.75 162 PHE A O 1
ATOM 1294 N N . LEU A 1 163 ? -11.919 -10.040 3.609 1.00 91.25 163 LEU A N 1
ATOM 1295 C CA . LEU A 1 163 ? -12.577 -10.550 2.405 1.00 91.25 163 LEU A CA 1
ATOM 1296 C C . LEU A 1 163 ? -13.267 -9.430 1.619 1.00 91.25 163 LEU A C 1
ATOM 1298 O O . LEU A 1 163 ? -13.115 -9.362 0.400 1.00 91.25 163 LEU A O 1
ATOM 1302 N N . LEU A 1 164 ? -13.965 -8.518 2.302 1.00 89.81 164 LEU A N 1
ATOM 1303 C CA . LEU A 1 164 ? -14.579 -7.352 1.662 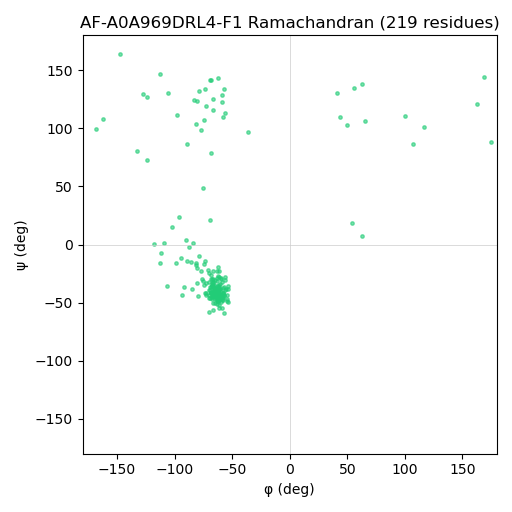1.00 89.81 164 LEU A CA 1
ATOM 1304 C C . LEU A 1 164 ? -13.528 -6.414 1.063 1.00 89.81 164 LEU A C 1
ATOM 1306 O O . LEU A 1 164 ? -13.659 -6.020 -0.094 1.00 89.81 164 LEU A O 1
ATOM 1310 N N . GLY A 1 165 ? -12.465 -6.102 1.810 1.00 90.12 165 GLY A N 1
ATOM 1311 C CA . GLY A 1 165 ? -11.377 -5.252 1.327 1.00 90.12 165 GLY A CA 1
ATOM 1312 C C . GLY A 1 165 ? -10.700 -5.817 0.077 1.00 90.12 165 GLY A C 1
ATOM 1313 O O . GLY A 1 165 ? -10.548 -5.100 -0.909 1.00 90.12 165 GLY A O 1
ATOM 1314 N N . VAL A 1 166 ? -10.356 -7.110 0.088 1.00 92.12 166 VAL A N 1
ATOM 1315 C CA . VAL A 1 166 ? -9.777 -7.803 -1.074 1.00 92.12 166 VAL A CA 1
ATOM 1316 C C . VAL A 1 166 ? -10.751 -7.785 -2.242 1.00 92.12 166 VAL A C 1
ATOM 1318 O O . VAL A 1 166 ? -10.350 -7.434 -3.341 1.00 92.12 166 VAL A O 1
ATOM 1321 N N . THR A 1 167 ? -12.026 -8.111 -2.022 1.00 93.12 167 THR A N 1
ATOM 1322 C CA . THR A 1 167 ? -13.026 -8.172 -3.100 1.00 93.12 167 THR A CA 1
ATOM 1323 C C . THR A 1 167 ? -13.196 -6.815 -3.783 1.00 93.12 167 THR A C 1
ATOM 1325 O O . THR A 1 167 ? -13.186 -6.738 -5.009 1.00 93.12 167 THR A O 1
ATOM 1328 N N . VAL A 1 168 ? -13.303 -5.733 -3.006 1.00 92.50 168 VAL A N 1
ATOM 1329 C CA . VAL A 1 168 ? -13.484 -4.383 -3.554 1.00 92.50 168 VAL A CA 1
ATOM 1330 C C . VAL A 1 168 ? -12.225 -3.893 -4.261 1.00 92.50 168 VAL A C 1
ATOM 1332 O O . VAL A 1 168 ? -12.317 -3.377 -5.373 1.00 92.50 168 VAL A O 1
ATOM 1335 N N . LEU A 1 169 ? -11.046 -4.067 -3.656 1.00 92.81 169 LEU A N 1
ATOM 1336 C CA . LEU A 1 169 ? -9.791 -3.662 -4.294 1.00 92.81 169 LEU A CA 1
ATOM 1337 C C . LEU A 1 169 ? -9.511 -4.483 -5.553 1.00 92.81 169 LEU A C 1
ATOM 1339 O O . LEU A 1 169 ? -9.096 -3.915 -6.558 1.00 92.81 169 LEU A O 1
ATOM 1343 N N . LEU A 1 170 ? -9.801 -5.785 -5.528 1.00 93.06 170 LEU A N 1
ATOM 1344 C CA . LEU A 1 170 ? -9.645 -6.656 -6.686 1.00 93.06 170 LEU A CA 1
ATOM 1345 C C . LEU A 1 170 ? -10.565 -6.210 -7.817 1.00 93.06 170 LEU A C 1
ATOM 1347 O O . LEU A 1 170 ? -10.100 -6.053 -8.939 1.00 93.06 170 LEU A O 1
ATOM 1351 N N . ALA A 1 171 ? -11.841 -5.944 -7.526 1.00 91.50 171 ALA A N 1
ATOM 1352 C CA . ALA A 1 171 ? -12.772 -5.416 -8.517 1.00 91.50 171 ALA A CA 1
ATOM 1353 C C . ALA A 1 171 ? -12.263 -4.096 -9.120 1.00 91.50 171 ALA A C 1
ATOM 1355 O O . ALA A 1 171 ?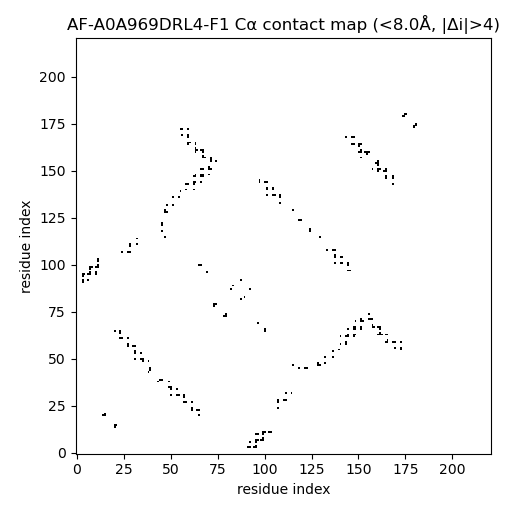 -12.274 -3.933 -10.338 1.00 91.50 171 ALA A O 1
ATOM 1356 N N . LEU A 1 172 ? -11.750 -3.183 -8.287 1.00 90.00 172 LEU A N 1
ATOM 1357 C CA . LEU A 1 172 ? -11.209 -1.900 -8.740 1.00 90.00 172 LEU A CA 1
ATOM 1358 C C . LEU A 1 172 ? -9.984 -2.072 -9.655 1.00 90.00 172 LEU A C 1
ATOM 1360 O O . LEU A 1 172 ? -9.875 -1.409 -10.683 1.00 90.00 172 LEU A O 1
ATOM 1364 N N . VAL A 1 173 ? -9.069 -2.973 -9.293 1.00 89.44 173 VAL A N 1
ATOM 1365 C CA . VAL A 1 173 ? -7.853 -3.252 -10.070 1.00 89.44 173 VAL A CA 1
ATOM 1366 C C . VAL A 1 173 ? -8.178 -3.956 -11.383 1.00 89.44 173 VAL A C 1
ATOM 1368 O O . VAL A 1 173 ? -7.585 -3.623 -12.407 1.00 89.44 173 VAL A O 1
ATOM 1371 N N . LEU A 1 174 ? -9.141 -4.881 -11.383 1.00 88.06 174 LEU A N 1
ATOM 1372 C CA . LEU A 1 174 ? -9.597 -5.551 -12.600 1.00 88.06 174 LEU A CA 1
ATOM 1373 C C . LEU A 1 174 ? -10.192 -4.550 -13.598 1.00 88.06 174 LEU A C 1
ATOM 1375 O O . LEU A 1 174 ? -9.842 -4.591 -14.772 1.00 88.06 174 LEU A O 1
ATOM 1379 N N . LEU A 1 175 ? -10.994 -3.583 -13.145 1.00 86.56 175 LEU A N 1
ATOM 1380 C CA . LEU A 1 175 ? -11.495 -2.507 -14.017 1.00 86.56 175 LEU A CA 1
ATOM 1381 C C . LEU A 1 175 ? -10.366 -1.666 -14.645 1.00 86.56 175 LEU A C 1
ATOM 1383 O O . LEU A 1 175 ? -10.509 -1.138 -15.747 1.00 86.56 175 LEU A O 1
ATOM 1387 N N . GLY A 1 176 ? -9.231 -1.542 -13.954 1.00 81.69 176 GLY A N 1
ATOM 1388 C CA . GLY A 1 176 ? -8.039 -0.863 -14.462 1.00 81.69 176 GLY A CA 1
ATOM 1389 C C . GLY A 1 176 ? -7.201 -1.692 -15.442 1.00 81.69 176 GLY A C 1
ATOM 1390 O O . GLY A 1 176 ? -6.280 -1.151 -16.052 1.00 81.69 176 GLY A O 1
ATOM 1391 N N . PHE A 1 177 ? -7.477 -2.988 -15.596 1.00 82.56 177 PHE A N 1
ATOM 1392 C CA . PHE A 1 177 ? -6.667 -3.877 -16.421 1.00 82.56 177 PHE A CA 1
ATOM 1393 C C . PHE A 1 177 ? -6.995 -3.701 -17.907 1.00 82.56 177 PHE A C 1
ATOM 1395 O O . PHE A 1 177 ? -8.161 -3.742 -18.302 1.00 82.56 177 PHE A O 1
ATOM 1402 N N . LYS A 1 178 ? -5.961 -3.568 -18.750 1.00 70.56 178 LYS A N 1
ATOM 1403 C CA . LYS A 1 178 ? -6.117 -3.358 -20.204 1.00 70.56 178 LYS A CA 1
ATOM 1404 C C . LYS A 1 178 ? -6.994 -4.421 -20.876 1.00 70.56 178 LYS A C 1
ATOM 1406 O O . LYS A 1 178 ? -7.848 -4.076 -21.675 1.00 70.56 178 LYS A O 1
ATOM 1411 N N . LEU A 1 179 ? -6.869 -5.681 -20.446 1.00 66.44 179 LEU A N 1
ATOM 1412 C CA . LEU A 1 179 ? -7.702 -6.800 -20.917 1.00 66.44 179 LEU A CA 1
ATOM 1413 C C . LEU A 1 179 ? -9.209 -6.547 -20.798 1.00 66.44 179 LEU A C 1
ATOM 1415 O O . LEU A 1 179 ? -9.966 -7.014 -21.636 1.00 66.44 179 LEU A O 1
ATOM 1419 N N . ILE A 1 180 ? -9.648 -5.850 -19.750 1.00 74.81 180 ILE A N 1
ATOM 1420 C CA . ILE A 1 180 ? -11.063 -5.528 -19.560 1.00 74.81 180 ILE A CA 1
ATOM 1421 C C . ILE A 1 180 ? -11.405 -4.260 -20.342 1.00 74.81 180 ILE A C 1
ATOM 1423 O O . ILE A 1 180 ? -12.455 -4.186 -20.968 1.00 74.81 180 ILE A O 1
ATOM 1427 N N . GLN A 1 181 ? -10.507 -3.277 -20.371 1.00 74.31 181 GLN A N 1
ATOM 1428 C CA . GLN A 1 181 ? -10.728 -2.033 -21.108 1.00 74.31 181 GLN A CA 1
ATOM 1429 C C . GLN A 1 181 ? -10.893 -2.249 -22.614 1.00 74.31 181 GLN A C 1
ATOM 1431 O O . GLN A 1 181 ? -11.723 -1.571 -23.205 1.00 74.31 181 GLN A O 1
ATOM 1436 N N . ASP A 1 182 ? -10.174 -3.194 -23.218 1.00 72.62 182 ASP A N 1
ATOM 1437 C CA . ASP A 1 182 ? -10.250 -3.461 -24.660 1.00 72.62 182 ASP A CA 1
ATOM 1438 C C . ASP A 1 182 ? -11.614 -4.044 -25.088 1.00 72.62 182 ASP A C 1
ATOM 1440 O O . ASP A 1 182 ? -12.083 -3.763 -26.188 1.00 72.62 182 ASP A O 1
ATOM 1444 N N . GLU A 1 183 ? -12.292 -4.784 -24.206 1.00 70.88 183 GLU A N 1
ATOM 1445 C CA . GLU A 1 183 ? -13.652 -5.307 -24.432 1.00 70.88 183 GLU A CA 1
ATOM 1446 C C . GLU A 1 183 ? -14.732 -4.218 -24.286 1.00 70.88 183 GLU A C 1
ATOM 1448 O O . GLU A 1 183 ? -15.773 -4.260 -24.942 1.00 70.88 183 GLU A O 1
ATOM 1453 N N . PHE A 1 184 ? -14.494 -3.222 -23.424 1.00 64.88 184 PHE A N 1
ATOM 1454 C CA . PHE A 1 184 ? -15.416 -2.100 -23.193 1.00 64.88 184 PHE A CA 1
ATOM 1455 C C . PHE A 1 184 ? -15.095 -0.858 -24.040 1.00 64.88 184 PHE A C 1
ATOM 1457 O O . PHE A 1 184 ? -15.913 0.065 -24.105 1.00 64.88 184 PHE A O 1
ATOM 1464 N N . ALA A 1 185 ? -13.932 -0.811 -24.694 1.00 62.06 185 ALA A N 1
ATOM 1465 C CA . ALA A 1 185 ? -13.567 0.257 -25.605 1.00 62.06 185 ALA A CA 1
ATOM 1466 C C . ALA A 1 185 ? -14.382 0.105 -26.901 1.00 62.06 185 ALA A C 1
ATOM 1468 O O . ALA A 1 185 ? -14.257 -0.911 -27.589 1.00 62.06 185 ALA A O 1
ATOM 1469 N N . PRO A 1 186 ? -15.213 1.095 -27.288 1.00 64.00 186 PRO A N 1
ATOM 1470 C CA . PRO A 1 186 ? -15.825 1.078 -28.608 1.00 64.00 186 PRO A CA 1
ATOM 1471 C C . PRO A 1 186 ? -14.687 1.054 -29.623 1.00 64.00 186 PRO A C 1
ATOM 1473 O O . PRO A 1 186 ? -13.826 1.929 -29.553 1.00 64.00 186 PRO A O 1
ATOM 1476 N N . ALA A 1 187 ? -14.667 0.040 -30.497 1.00 62.06 187 ALA A N 1
ATOM 1477 C CA . ALA A 1 187 ? -13.629 -0.198 -31.498 1.00 62.06 187 ALA A CA 1
ATOM 1478 C C . ALA A 1 187 ? -13.102 1.127 -32.069 1.00 62.06 1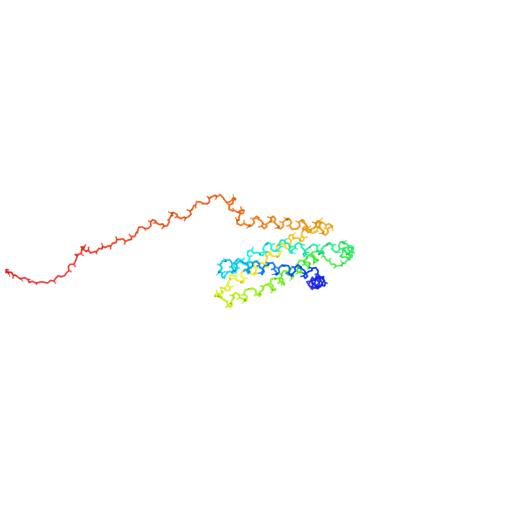87 ALA A C 1
ATOM 1480 O O . ALA A 1 187 ? -13.733 1.742 -32.932 1.00 62.06 187 ALA A O 1
ATOM 1481 N N . ALA A 1 188 ? -11.978 1.609 -31.535 1.00 57.91 188 ALA A 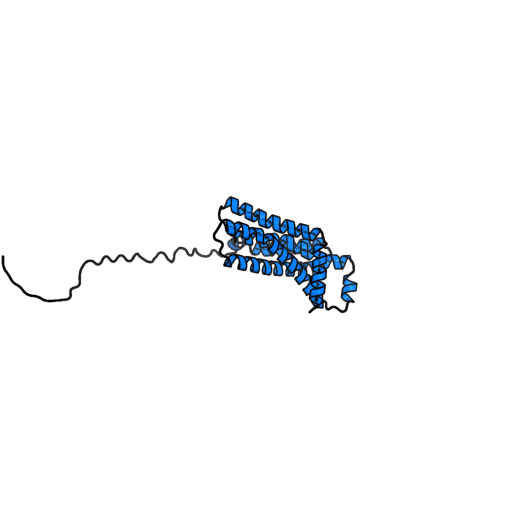N 1
ATOM 1482 C CA . ALA A 1 188 ? -11.400 2.851 -32.004 1.00 57.91 188 ALA A CA 1
ATOM 1483 C C . ALA A 1 188 ? -10.948 2.587 -33.445 1.00 57.91 188 ALA A C 1
ATOM 1485 O O . ALA A 1 188 ? -10.222 1.612 -33.672 1.00 57.91 188 ALA A O 1
ATOM 1486 N N . PRO A 1 189 ? -11.393 3.383 -34.435 1.00 60.09 189 PRO A N 1
ATOM 1487 C CA . PRO A 1 189 ? -10.992 3.160 -35.809 1.00 60.09 189 PRO A CA 1
ATOM 1488 C C . PRO A 1 189 ? -9.459 3.194 -35.887 1.00 60.09 189 PRO A C 1
ATOM 1490 O O . PRO A 1 189 ? -8.834 4.073 -35.284 1.00 60.09 189 PRO A O 1
ATOM 1493 N N . PRO A 1 190 ? -8.837 2.234 -36.587 1.00 60.50 190 PRO A N 1
ATOM 1494 C CA . PRO A 1 190 ? -7.392 2.129 -36.661 1.00 60.50 190 PRO A CA 1
ATOM 1495 C C . PRO A 1 190 ? -6.786 3.436 -37.182 1.00 60.50 190 PRO A C 1
ATOM 1497 O O . PRO A 1 190 ? -6.954 3.795 -38.345 1.00 60.50 190 PRO A O 1
ATOM 1500 N N . ALA A 1 191 ? -6.038 4.145 -36.334 1.00 54.94 191 ALA A N 1
ATOM 1501 C CA . ALA A 1 191 ? -5.374 5.409 -36.666 1.00 54.94 191 ALA A CA 1
ATOM 1502 C C . ALA A 1 191 ? -4.201 5.262 -37.669 1.00 54.94 191 ALA A C 1
ATOM 1504 O O . ALA A 1 191 ? -3.324 6.121 -37.732 1.00 54.94 191 ALA A O 1
ATOM 1505 N N . HIS A 1 192 ? -4.152 4.180 -38.454 1.00 56.19 192 HIS A N 1
ATOM 1506 C CA . HIS A 1 192 ? -3.061 3.860 -39.381 1.00 56.19 192 HIS A CA 1
ATOM 1507 C C . HIS A 1 192 ? -3.352 4.158 -40.865 1.00 56.19 192 HIS A C 1
ATOM 1509 O O . HIS A 1 192 ? -2.579 3.733 -41.718 1.00 56.19 192 HIS A O 1
ATOM 1515 N N . SER A 1 193 ? -4.389 4.931 -41.219 1.00 54.12 193 SER A N 1
ATOM 1516 C CA . SER A 1 193 ? -4.682 5.233 -42.638 1.00 54.12 193 SER A CA 1
ATOM 1517 C C . SER A 1 193 ? -4.615 6.703 -43.074 1.00 54.12 193 SER A C 1
ATOM 1519 O O . SER A 1 193 ? -4.827 6.964 -44.254 1.00 54.12 193 SER A O 1
ATOM 1521 N N . HIS A 1 194 ? -4.295 7.673 -42.206 1.00 52.88 194 HIS A N 1
ATOM 1522 C CA . HIS A 1 194 ? -4.364 9.101 -42.588 1.00 52.88 194 HIS A CA 1
ATOM 1523 C C . HIS A 1 194 ? -3.028 9.845 -42.749 1.00 52.88 194 HIS A C 1
ATOM 1525 O O . HIS A 1 194 ? -3.046 11.021 -43.099 1.00 52.88 194 HIS A O 1
ATOM 1531 N N . VAL A 1 195 ? -1.871 9.194 -42.565 1.00 55.03 195 VAL A N 1
ATOM 1532 C CA . VAL A 1 195 ? -0.556 9.874 -42.691 1.00 55.03 195 VAL A CA 1
ATOM 1533 C C . VAL A 1 195 ? 0.267 9.403 -43.905 1.00 55.03 195 VAL A C 1
ATOM 1535 O O . VAL A 1 195 ? 1.256 10.035 -44.262 1.00 55.03 195 VAL A O 1
ATOM 1538 N N . SER A 1 196 ? -0.156 8.363 -44.632 1.00 55.50 196 SER A N 1
ATOM 1539 C CA . SER A 1 196 ? 0.594 7.838 -45.789 1.00 55.50 196 SER A CA 1
ATOM 1540 C C . SER A 1 196 ? 0.250 8.462 -47.151 1.00 55.50 196 SER A C 1
ATOM 1542 O O . SER A 1 196 ? 0.820 8.045 -48.155 1.00 55.50 196 SER A O 1
ATOM 1544 N N . SER A 1 197 ? -0.616 9.479 -47.237 1.00 50.50 197 SER A N 1
ATOM 1545 C CA . SER A 1 197 ? -0.950 10.122 -48.523 1.00 50.50 197 SER A CA 1
ATOM 1546 C C . SER A 1 197 ? -0.153 11.396 -48.825 1.00 50.50 197 SER A C 1
ATOM 1548 O O . SER A 1 197 ? -0.625 12.228 -49.598 1.00 50.50 197 SER A O 1
ATOM 1550 N N 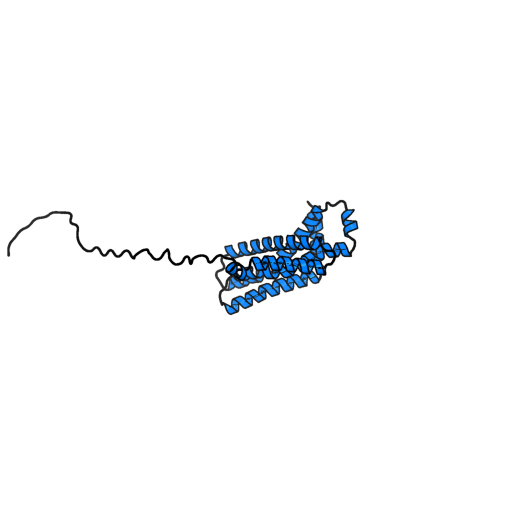. VAL A 1 198 ? 1.036 11.586 -48.244 1.00 58.19 198 VAL A N 1
ATOM 1551 C CA . VAL A 1 198 ? 1.981 12.588 -48.764 1.00 58.19 198 VAL A CA 1
ATOM 1552 C C . VAL A 1 198 ? 2.706 11.941 -49.950 1.00 58.19 198 VAL A C 1
ATOM 1554 O O . VAL A 1 198 ? 3.557 11.080 -49.724 1.00 58.19 198 VAL A O 1
ATOM 1557 N N . PRO A 1 199 ? 2.380 12.281 -51.214 1.00 55.25 199 PRO A N 1
ATOM 1558 C CA . PRO A 1 199 ? 3.105 11.724 -52.346 1.00 55.25 199 PRO A CA 1
ATOM 1559 C C . PRO A 1 199 ? 4.578 12.158 -52.277 1.00 55.25 199 PRO A C 1
ATOM 1561 O O . PRO A 1 199 ? 4.866 13.296 -51.883 1.00 55.25 199 PRO A O 1
ATOM 1564 N N . PRO A 1 200 ? 5.531 11.294 -52.670 1.00 55.59 200 PRO A N 1
ATOM 1565 C CA . PRO A 1 200 ? 6.926 11.686 -52.763 1.00 55.59 200 PRO A CA 1
ATOM 1566 C C . PRO A 1 200 ? 7.037 12.851 -53.747 1.00 55.59 200 PRO A C 1
ATOM 1568 O O . PRO A 1 200 ? 6.524 12.797 -54.864 1.00 55.59 200 PRO A O 1
ATOM 1571 N N . ARG A 1 201 ? 7.702 13.926 -53.322 1.00 43.22 201 ARG A N 1
ATOM 1572 C CA . ARG A 1 201 ? 7.988 15.097 -54.151 1.00 43.22 201 ARG A CA 1
ATOM 1573 C C . ARG A 1 201 ? 9.002 14.694 -55.230 1.00 43.22 201 ARG A C 1
ATOM 1575 O O . ARG A 1 201 ? 10.195 14.949 -55.112 1.00 43.22 201 ARG A O 1
ATOM 1582 N N . THR A 1 202 ? 8.539 14.032 -56.285 1.00 51.03 202 THR A N 1
ATOM 1583 C CA . THR A 1 202 ? 9.304 13.859 -57.516 1.00 51.03 202 THR A CA 1
ATOM 1584 C C . THR A 1 202 ? 9.231 15.170 -58.287 1.00 51.03 202 THR A C 1
ATOM 1586 O O . THR A 1 202 ? 8.253 15.450 -58.974 1.00 51.03 202 THR A O 1
ATOM 1589 N N . SER A 1 203 ? 10.265 15.996 -58.179 1.00 40.97 203 SER A N 1
ATOM 1590 C CA . SER A 1 203 ? 10.530 17.017 -59.190 1.00 40.97 203 SER A CA 1
ATOM 1591 C C . SER A 1 203 ? 12.000 16.973 -59.572 1.00 40.97 203 SER A C 1
ATOM 1593 O O . SER A 1 203 ? 12.811 17.782 -59.124 1.00 40.97 203 SER A O 1
ATOM 1595 N N . SER A 1 204 ? 12.326 16.022 -60.447 1.00 46.16 204 SER A N 1
ATOM 1596 C CA . SER A 1 204 ? 13.332 16.263 -61.471 1.00 46.16 204 SER A CA 1
ATOM 1597 C C . SER A 1 204 ? 12.872 17.470 -62.291 1.00 46.16 204 SER A C 1
ATOM 1599 O O . SER A 1 204 ? 11.892 17.388 -63.031 1.00 46.16 204 SER A O 1
ATOM 1601 N N . ARG A 1 205 ? 13.555 18.604 -62.149 1.00 45.28 205 ARG A N 1
ATOM 1602 C CA . ARG A 1 205 ? 13.458 19.710 -63.104 1.00 45.28 205 ARG A CA 1
ATOM 1603 C C . ARG A 1 205 ? 14.857 20.028 -63.611 1.00 45.28 205 ARG A C 1
ATOM 1605 O O . ARG A 1 205 ? 15.459 21.027 -63.238 1.00 45.28 205 ARG A O 1
ATOM 1612 N N . SER A 1 206 ? 15.374 19.140 -64.456 1.00 45.72 206 SER A N 1
ATOM 1613 C CA . SER A 1 206 ? 16.217 19.566 -65.566 1.00 45.72 206 SER A CA 1
ATOM 1614 C C . SER A 1 206 ? 15.306 20.220 -66.613 1.00 45.72 206 SER A C 1
ATOM 1616 O O . SER A 1 206 ? 14.248 19.691 -66.944 1.00 45.72 206 SER A O 1
ATOM 1618 N N . GLY A 1 207 ? 15.716 21.384 -67.117 1.00 39.06 207 GLY A N 1
ATOM 1619 C CA . GLY A 1 207 ? 15.172 21.978 -68.339 1.00 39.06 207 GLY A CA 1
ATOM 1620 C C . GLY A 1 207 ? 14.139 23.095 -68.153 1.00 39.06 207 GLY A C 1
ATOM 1621 O O . GLY A 1 207 ? 12.983 22.855 -67.818 1.00 39.06 207 GLY A O 1
ATOM 1622 N N . GLY A 1 208 ? 14.556 24.317 -68.497 1.00 41.31 208 GLY A N 1
ATOM 1623 C CA . GLY A 1 208 ? 13.676 25.304 -69.132 1.00 41.31 208 GLY A CA 1
ATOM 1624 C C . GLY A 1 208 ? 13.212 26.480 -68.270 1.00 41.31 208 GLY A C 1
ATOM 1625 O O . GLY A 1 208 ? 12.122 26.430 -67.700 1.00 41.31 208 GLY A O 1
ATOM 1626 N N . ALA A 1 209 ? 14.037 27.534 -68.231 1.00 39.16 209 ALA A N 1
ATOM 1627 C CA . ALA A 1 209 ? 13.667 28.962 -68.293 1.00 39.16 209 ALA A CA 1
ATOM 1628 C C . ALA A 1 209 ? 14.955 29.791 -68.072 1.00 39.16 209 ALA A C 1
ATOM 1630 O O . ALA A 1 209 ? 15.434 29.905 -66.951 1.00 39.16 209 ALA A O 1
ATOM 1631 N N . SER A 1 210 ? 15.718 30.123 -69.119 1.00 41.66 210 SER A N 1
ATOM 1632 C CA . SER A 1 210 ? 15.641 31.408 -69.842 1.00 41.66 210 SER A CA 1
ATOM 1633 C C . SER A 1 210 ? 15.682 32.626 -68.915 1.00 41.66 210 SER A C 1
ATOM 1635 O O . SER A 1 210 ? 14.643 32.914 -68.349 1.00 41.66 210 SER A O 1
ATOM 1637 N N . TRP A 1 211 ? 16.830 33.318 -68.813 1.00 32.62 211 TRP A N 1
ATOM 1638 C CA . TRP A 1 211 ? 16.978 34.792 -68.773 1.00 32.62 211 TRP A CA 1
ATOM 1639 C C . TRP A 1 211 ? 18.469 35.174 -68.952 1.00 32.62 211 TRP A C 1
ATOM 1641 O O . TRP A 1 211 ? 19.274 35.083 -68.035 1.00 32.62 211 TRP A O 1
ATOM 1651 N N . THR A 1 212 ? 18.812 35.550 -70.188 1.00 42.16 212 THR A N 1
ATOM 1652 C CA . THR A 1 212 ? 19.642 36.715 -70.572 1.00 42.16 212 THR A CA 1
ATOM 1653 C C . THR A 1 212 ? 20.937 37.062 -69.812 1.00 42.16 212 THR A C 1
ATOM 1655 O O . THR A 1 212 ? 20.894 37.720 -68.776 1.00 42.16 212 THR A O 1
ATOM 1658 N N . SER A 1 213 ? 22.076 36.857 -70.484 1.00 39.19 213 SER A N 1
ATOM 1659 C CA . SER A 1 213 ? 23.138 37.866 -70.696 1.00 39.19 213 SER A CA 1
ATOM 1660 C C . SER A 1 213 ? 24.036 37.397 -71.862 1.00 39.19 213 SER A C 1
ATOM 1662 O O . SER A 1 213 ? 24.554 36.290 -71.865 1.00 39.19 213 SER A O 1
ATOM 1664 N N . ALA A 1 214 ? 23.940 38.057 -73.019 1.00 39.97 214 ALA A N 1
ATOM 1665 C CA . ALA A 1 214 ? 24.955 38.984 -73.530 1.00 39.97 214 ALA A CA 1
ATOM 1666 C C . ALA A 1 214 ? 26.299 38.311 -73.876 1.00 39.97 214 ALA A C 1
ATOM 1668 O O . ALA A 1 214 ? 27.067 38.006 -72.973 1.00 39.97 214 ALA A O 1
ATOM 1669 N N . THR A 1 215 ? 26.602 38.146 -75.174 1.00 48.03 215 THR A N 1
ATOM 1670 C CA . THR A 1 215 ? 27.783 38.718 -75.878 1.00 48.03 215 THR A CA 1
ATOM 1671 C C . THR A 1 215 ? 28.074 38.013 -77.221 1.00 48.03 215 THR A C 1
ATOM 1673 O O . THR A 1 215 ? 28.277 36.810 -77.285 1.00 48.03 215 THR A O 1
ATOM 1676 N N . SER A 1 216 ? 28.043 38.820 -78.292 1.00 39.56 216 SER A N 1
ATOM 1677 C CA . SER A 1 216 ? 28.918 38.846 -79.485 1.00 39.56 216 SER A CA 1
ATOM 1678 C C . SER A 1 216 ? 29.410 37.569 -80.196 1.00 39.56 216 SER A C 1
ATOM 1680 O O . SER A 1 216 ? 30.144 36.771 -79.626 1.00 39.56 216 SER A O 1
ATOM 1682 N N . GLY A 1 217 ? 29.232 37.578 -81.526 1.00 38.88 217 GLY A N 1
ATOM 1683 C CA . GLY A 1 217 ? 30.179 37.015 -82.507 1.00 38.88 217 GLY A CA 1
ATOM 1684 C C . GLY A 1 217 ? 29.604 35.848 -83.314 1.00 38.88 217 GLY A C 1
ATOM 1685 O O . GLY A 1 217 ? 29.373 34.787 -82.759 1.00 38.88 217 GLY A O 1
ATOM 1686 N N . THR A 1 218 ? 29.172 36.043 -84.569 1.00 46.00 218 THR A N 1
ATOM 1687 C CA . THR A 1 218 ? 29.963 35.812 -85.810 1.00 46.00 218 THR A CA 1
ATOM 1688 C C . THR A 1 218 ? 30.527 34.388 -85.916 1.00 46.00 218 THR A C 1
ATOM 1690 O O . THR A 1 218 ? 31.186 33.947 -84.992 1.00 46.00 218 THR A O 1
ATOM 1693 N N . SER A 1 219 ? 30.481 33.624 -87.004 1.00 34.59 219 SER A N 1
ATOM 1694 C CA . SER A 1 219 ? 29.935 33.715 -88.359 1.00 34.59 219 SER A CA 1
ATOM 1695 C C . SER A 1 219 ? 30.556 32.525 -89.128 1.00 34.59 219 SER A C 1
ATOM 1697 O O . SER A 1 219 ? 31.741 32.289 -88.919 1.00 34.59 219 SER A O 1
ATOM 1699 N N . TRP A 1 220 ? 29.814 31.894 -90.048 1.00 34.50 220 TRP A N 1
ATOM 1700 C CA . TRP A 1 220 ? 30.281 31.091 -91.205 1.00 34.50 220 TRP A CA 1
ATOM 1701 C C . TRP A 1 220 ? 31.091 29.795 -91.007 1.00 34.50 220 TRP A C 1
ATOM 1703 O O . TRP A 1 220 ? 32.067 29.746 -90.264 1.00 34.50 220 TRP A O 1
ATOM 1713 N N . GLY A 1 221 ? 30.734 28.787 -91.815 1.00 39.91 221 GLY A N 1
ATOM 1714 C CA . GLY A 1 221 ? 31.537 27.597 -92.105 1.00 39.91 221 GLY A CA 1
ATOM 1715 C C . GLY A 1 221 ? 30.685 26.393 -92.444 1.00 39.91 221 GLY A C 1
ATOM 1716 O O . GLY A 1 221 ? 30.717 25.452 -91.628 1.00 39.91 221 GLY A O 1
#

Mean predicted aligned error: 12.42 Å

Foldseek 3Di:
DVVLVVLLVVVLVVCVVDPQLVVLLCCLLCVLVVQQVVVCVPPVDLDCVSSLLCLLVSLLQSLLSLLLCLPLVCLVVVCVVVVVVDPDDPVSSVSSSLSSQLVSQLVSLVSNVVSVVVSVVPDDDDCPCVVVSSVVSSVVSSVLNVQLNVLSVVDNDSVVSSVVSSVVSVVVSVCVDVVNVVVVDDPDPPPPPDPPPPPPPDDPDDDDDDDDDDDDDDDDD

pLDDT: mean 77.45, std 16.15, range [32.62, 94.88]

Sequence (221 aa):
MHSVLVLARKEFRQMFLSPIAYAFLFVFVLFVTFMFFRTFFLYQVVSLNQFFEWFPLAYTIVIPGITMRTWAEERNQGTIEFLLTSPIETWQIVLAKFLSGLGLVALCLLLTIGVPLTVAGYGDLDPGPVWGGYLGALLMGGTCLAIGMFFSAFTRDQIVAFLLGVTVLLALVLLGFKLIQDEFAPAAPPAHSHVSSVPPRTSSRSGGASWTSATSGTSWG

Radius of gyration: 30.82 Å; Cα contacts (8 Å, |Δi|>4): 154; chains: 1; bounding box: 50×53×119 Å

Secondary structure (DSSP, 8-state):
-HHHHHHHHHHHHHHHHSHHHHHHHHHHHHHHHHHHHHHHHHH----SHHHHTTHHHHHHHHHHHHHHHHHHHHHHTTHHHHHHHSS--HHHHHHHHHHHHHHHHHHHHHHTTHHHHHHHHHS---HHHHHHHHHHHHHHHHHHHHHHHHHHHH-SSHHHHHHHHHHHHHHHHHHTSHHHHHHHS-----TTSSSS----------S--------------